Protein AF-0000000081489616 (afdb_homodimer)

Secondary structure (DSSP, 8-state):
-------------------------TTSHHHHHHHHHHHHHTTTPPPPEE-HHHHHHHHHHHHHHTT-SS-----SSSEEEEEEESS---HHHHHHHHHTTGGGEETTTTEE-SS--HHHHHHH-TTEEEEEEEEEEE--EEEEEEEEEESS---------/-------------------------TTSHHHHHHHHHHHHHTTTPPPPEE-HHHHHHHHHHHHHHTT-SS-----SSSEEEEEEESS---HHHHHHHHHTTGGGEETTTTEE-SS--HHHHHHH-TTEEEEEEEEEEE--EEEEEEEEEESS---------

Sequence (322 aa):
MEISKNSLAIAFLFALAITIPLSLAQNSPQDYVNAHNNARAQVGVGNIVWDTNVAAYASNYIKRLTGDCRLVHSGGPYGENLAGSSGDLTGSAAVKLWVDEKPKYDYNSNSCVGGECRHYTQVVWRNSVRLGCAKARNACVINKACHLASDSKMETMYFRDMEISKNSLAIAFLFALAITIPLSLAQNSPQDYVNAHNNARAQVGVGNIVWDTNVAAYASNYIKRLTGDCRLVHSGGPYGENLAGSSGDLTGSAAVKLWVDEKPKYDYNSNSCVGGECRHYTQVVWRNSVRLGCAKARNACVINKACHLASDSKMETMYFRD

InterPro domains:
  IPR001283 Cysteine-rich secretory protein-related [PTHR10334] (30-138)
  IPR014044 CAP domain [PF00188] (33-139)
  IPR014044 CAP domain [SM00198] (27-156)
  IPR018244 Allergen V5/Tpx-1-related, conserved site [PS01009] (118-128)

pLDDT: mean 79.71, std 21.41, range [28.38, 98.81]

Nearest PDB structures (foldseek):
  1cfe-assembly1_A  TM=8.920E-01  e=1.575E-10  Solanum lycopersicum
  1smb-assembly1_A  TM=8.886E-01  e=1.513E-05  Homo sapiens
  5vhg-assembly1_A  TM=8.931E-01  e=3.152E-05  Homo sapiens
  5v50-assembly7_G  TM=7.074E-01  e=1.364E-02  Moniliophthora perniciosa
  1cfe-assembly1_A  TM=8.919E-01  e=4.390E-10  Solanum lycopersicum

Radius of gyration: 30.71 Å; Cα contacts (8 Å, |Δi|>4): 559; chains: 2; bounding box: 149×70×74 Å

Structure (mmCIF, N/CA/C/O backbone):
data_AF-0000000081489616-model_v1
#
loop_
_entity.id
_entity.type
_entity.pdbx_description
1 polymer 'SCP domain-containing protein'
#
loop_
_atom_site.group_PDB
_atom_site.id
_atom_site.type_symbol
_atom_site.label_atom_id
_atom_site.label_alt_id
_atom_site.label_comp_id
_atom_site.label_asym_id
_atom_site.label_entity_id
_atom_site.label_seq_id
_atom_site.pdbx_PDB_ins_code
_atom_site.Cartn_x
_atom_site.Cartn_y
_atom_site.Cartn_z
_atom_site.occupancy
_atom_site.B_iso_or_equiv
_atom_site.auth_seq_id
_atom_site.auth_comp_id
_atom_site.auth_asym_id
_atom_site.auth_atom_id
_atom_site.pdbx_PDB_model_num
ATOM 1 N N . MET A 1 1 ? 71.688 3.994 46.062 1 33.34 1 MET A N 1
ATOM 2 C CA . MET A 1 1 ? 71 3.332 44.969 1 33.34 1 MET A CA 1
ATOM 3 C C . MET A 1 1 ? 69.688 4.07 44.625 1 33.34 1 MET A C 1
ATOM 5 O O . MET A 1 1 ? 68.75 4.066 45.438 1 33.34 1 MET A O 1
ATOM 9 N N . GLU A 1 2 ? 69.75 5.223 43.875 1 33.47 2 GLU A N 1
ATOM 10 C CA . GLU A 1 2 ? 68.812 6.316 43.625 1 33.47 2 GLU A CA 1
ATOM 11 C C . GLU A 1 2 ? 67.625 5.836 42.812 1 33.47 2 GLU A C 1
ATOM 13 O O . GLU A 1 2 ? 67.75 4.941 41.969 1 33.47 2 GLU A O 1
ATOM 18 N N . ILE A 1 3 ? 66.375 6.105 43.25 1 42.75 3 ILE A N 1
ATOM 19 C CA . ILE A 1 3 ? 64.938 5.898 43.156 1 42.75 3 ILE A CA 1
ATOM 20 C C . ILE A 1 3 ? 64.438 6.598 41.875 1 42.75 3 ILE A C 1
ATOM 22 O O . ILE A 1 3 ? 63.219 6.926 41.781 1 42.75 3 ILE A O 1
ATOM 26 N N . SER A 1 4 ? 65.062 6.625 40.75 1 36.81 4 SER A N 1
ATOM 27 C CA . SER A 1 4 ? 64.562 7.613 39.812 1 36.81 4 SER A CA 1
ATOM 28 C C . SER A 1 4 ? 63.125 7.316 39.438 1 36.81 4 SER A C 1
ATOM 30 O O . SER A 1 4 ? 62.656 6.176 39.531 1 36.81 4 SER A O 1
ATOM 32 N N . LYS A 1 5 ? 62.344 8.469 39.031 1 43.41 5 LYS A N 1
ATOM 33 C CA . LYS A 1 5 ? 61.062 9.086 38.688 1 43.41 5 LYS A CA 1
ATOM 34 C C . LYS A 1 5 ? 60.5 8.5 37.375 1 43.41 5 LYS A C 1
ATOM 36 O O . LYS A 1 5 ? 60.875 8.93 36.281 1 43.41 5 LYS A O 1
ATOM 41 N N . ASN A 1 6 ? 60.531 7.078 37.062 1 39.88 6 ASN A N 1
ATOM 42 C CA . ASN A 1 6 ? 60 6.738 35.75 1 39.88 6 ASN A CA 1
ATOM 43 C C . ASN A 1 6 ? 58.656 7.434 35.5 1 39.88 6 ASN A C 1
ATOM 45 O O . ASN A 1 6 ? 57.812 7.555 36.406 1 39.88 6 ASN A O 1
ATOM 49 N N . SER A 1 7 ? 58.5 8.297 34.5 1 43.31 7 SER A N 1
ATOM 50 C CA . SER A 1 7 ? 57.5 9.086 33.75 1 43.31 7 SER A CA 1
ATOM 51 C C . SER A 1 7 ? 56.344 8.227 33.312 1 43.31 7 SER A C 1
ATOM 53 O O . SER A 1 7 ? 56.469 7.398 32.406 1 43.31 7 SER A O 1
ATOM 55 N N . LEU A 1 8 ? 55.5 7.695 34.125 1 43.56 8 LEU A N 1
ATOM 56 C CA . LEU A 1 8 ? 54.406 6.93 33.531 1 43.56 8 LEU A CA 1
ATOM 57 C C . LEU A 1 8 ? 53.5 7.82 32.656 1 43.56 8 LEU A C 1
ATOM 59 O O . LEU A 1 8 ? 52.906 8.773 33.156 1 43.56 8 LEU A O 1
ATOM 63 N N . ALA A 1 9 ? 53.812 7.953 31.328 1 42.47 9 ALA A N 1
ATOM 64 C CA . ALA A 1 9 ? 52.969 8.633 30.344 1 42.47 9 ALA A CA 1
ATOM 65 C C . ALA A 1 9 ? 51.531 8.156 30.438 1 42.47 9 ALA A C 1
ATOM 67 O O . ALA A 1 9 ? 51.281 6.953 30.516 1 42.47 9 ALA A O 1
ATOM 68 N N . ILE A 1 10 ? 50.594 9.039 30.828 1 47 10 ILE A N 1
ATOM 69 C CA . ILE A 1 10 ? 49.156 9.016 30.859 1 47 10 ILE A CA 1
ATOM 70 C C . ILE A 1 10 ? 48.594 8.695 29.469 1 47 10 ILE A C 1
ATOM 72 O O . ILE A 1 10 ? 48.906 9.383 28.5 1 47 10 ILE A O 1
ATOM 76 N N . ALA A 1 11 ? 48.062 7.395 29.172 1 38.25 11 ALA A N 1
ATOM 77 C CA . ALA A 1 11 ? 47.312 6.902 28.016 1 38.25 11 ALA A CA 1
ATOM 78 C C . ALA A 1 11 ? 46.125 7.809 27.719 1 38.25 11 ALA A C 1
ATOM 80 O O . ALA A 1 11 ? 45.375 8.211 28.625 1 38.25 11 ALA A O 1
ATOM 81 N N . PHE A 1 12 ? 46.031 8.305 26.547 1 41.53 12 PHE A N 1
ATOM 82 C CA . PHE A 1 12 ? 45.125 9.07 25.703 1 41.53 12 PHE A CA 1
ATOM 83 C C . PHE A 1 12 ? 43.781 8.367 25.578 1 41.53 12 PHE A C 1
ATOM 85 O O . PHE A 1 12 ? 42.906 8.797 24.812 1 41.53 12 PHE A O 1
ATOM 92 N N . LEU A 1 13 ? 43.188 7.609 26.266 1 43.03 13 LEU A N 1
ATOM 93 C CA . LEU A 1 13 ? 42.094 6.973 25.516 1 43.03 13 LEU A CA 1
ATOM 94 C C . LEU A 1 13 ? 41.062 8 25.078 1 43.03 13 LEU A C 1
ATOM 96 O O . LEU A 1 13 ? 40.375 8.602 25.922 1 43.03 13 LEU A O 1
ATOM 100 N N . PHE A 1 14 ? 41.25 8.656 23.953 1 41.06 14 PHE A N 1
ATOM 101 C CA . PHE A 1 14 ? 40.188 9.445 23.312 1 41.06 14 PHE A CA 1
ATOM 102 C C . PHE A 1 14 ? 38.938 8.609 23.094 1 41.06 14 PHE A C 1
ATOM 104 O O . PHE A 1 14 ? 38.969 7.609 22.359 1 41.06 14 PHE A O 1
ATOM 111 N N . ALA A 1 15 ? 38 8.586 24.016 1 43.94 15 ALA A N 1
ATOM 112 C CA . ALA A 1 15 ? 36.656 8.062 23.766 1 43.94 15 ALA A CA 1
ATOM 113 C C . ALA A 1 15 ? 36 8.75 22.578 1 43.94 15 ALA A C 1
ATOM 115 O O . ALA A 1 15 ? 35.719 9.953 22.625 1 43.94 15 ALA A O 1
ATOM 116 N N . LEU A 1 16 ? 36.281 8.406 21.359 1 42.41 16 LEU A N 1
ATOM 117 C CA . LEU A 1 16 ? 35.5 8.836 20.219 1 42.41 16 LEU A CA 1
ATOM 118 C C . LEU A 1 16 ? 34 8.562 20.469 1 42.41 16 LEU A C 1
ATOM 120 O O . LEU A 1 16 ? 33.594 7.406 20.578 1 42.41 16 LEU A O 1
ATOM 124 N N . ALA A 1 17 ? 33.312 9.445 21.188 1 43.41 17 ALA A N 1
ATOM 125 C CA . ALA A 1 17 ? 31.844 9.375 21.203 1 43.41 17 ALA A CA 1
ATOM 126 C C . ALA A 1 17 ? 31.297 9.234 19.781 1 43.41 17 ALA A C 1
ATOM 128 O O . ALA A 1 17 ? 31.406 10.164 18.969 1 43.41 17 ALA A O 1
ATOM 129 N N . ILE A 1 18 ? 31.391 8.125 19.172 1 42.59 18 ILE A N 1
ATOM 130 C CA . ILE A 1 18 ? 30.594 7.91 17.969 1 42.59 18 ILE A CA 1
ATOM 131 C C . ILE A 1 18 ? 29.172 8.438 18.188 1 42.59 18 ILE A C 1
ATOM 133 O O . ILE A 1 18 ? 28.438 7.922 19.031 1 42.59 18 ILE A O 1
ATOM 137 N N . THR A 1 19 ? 28.875 9.727 18.125 1 39.97 19 THR A N 1
ATOM 138 C CA . THR A 1 19 ? 27.5 10.18 17.969 1 39.97 19 THR A CA 1
ATOM 139 C C . THR A 1 19 ? 26.781 9.352 16.891 1 39.97 19 THR A C 1
ATOM 141 O O . THR A 1 19 ? 27.109 9.461 15.703 1 39.97 19 THR A O 1
ATOM 144 N N . ILE A 1 20 ? 26.734 8.117 17.031 1 40.41 20 ILE A N 1
ATOM 145 C CA . ILE A 1 20 ? 25.781 7.449 16.156 1 40.41 20 ILE A CA 1
ATOM 146 C C . ILE A 1 20 ? 24.547 8.336 15.961 1 40.41 20 ILE A C 1
ATOM 148 O O . ILE A 1 20 ? 23.922 8.75 16.938 1 40.41 20 ILE A O 1
ATOM 152 N N . PRO A 1 21 ? 24.594 9.219 15.008 1 41.25 21 PRO A N 1
ATOM 153 C CA . PRO A 1 21 ? 23.297 9.859 14.828 1 41.25 21 PRO A CA 1
ATOM 154 C C . PRO A 1 21 ? 22.125 8.906 15.07 1 41.25 21 PRO A C 1
ATOM 156 O O . PRO A 1 21 ? 22.094 7.812 14.5 1 41.25 21 PRO A O 1
ATOM 159 N N . LEU A 1 22 ? 21.766 8.594 16.25 1 41.22 22 LEU A N 1
ATOM 160 C CA . LEU A 1 22 ? 20.469 7.934 16.359 1 41.22 22 LEU A CA 1
ATOM 161 C C . LEU A 1 22 ? 19.578 8.305 15.18 1 41.22 22 LEU A C 1
ATOM 163 O O . LEU A 1 22 ? 19.234 9.477 15.008 1 41.22 22 LEU A O 1
ATOM 167 N N . SER A 1 23 ? 19.875 8 14.102 1 43.5 23 SER A N 1
ATOM 168 C CA . SER A 1 23 ? 18.859 8.117 13.07 1 43.5 23 SER A CA 1
ATOM 169 C C . SER A 1 23 ? 17.453 8.047 13.68 1 43.5 23 SER A C 1
ATOM 171 O O . SER A 1 23 ? 16.906 6.953 13.859 1 43.5 23 SER A O 1
ATOM 173 N N . LEU A 1 24 ? 17.109 8.57 14.961 1 49.62 24 LEU A N 1
ATOM 174 C CA . LEU A 1 24 ? 15.797 8.664 15.602 1 49.62 24 LEU A CA 1
ATOM 175 C C . LEU A 1 24 ? 14.688 8.734 14.555 1 49.62 24 LEU A C 1
ATOM 177 O O . LEU A 1 24 ? 14.82 9.445 13.547 1 49.62 24 LEU A O 1
ATOM 181 N N . ALA A 1 25 ? 13.883 7.738 14.414 1 62.06 25 ALA A N 1
ATOM 182 C CA . ALA A 1 25 ? 12.664 7.723 13.602 1 62.06 25 ALA A CA 1
ATOM 183 C C . ALA A 1 25 ? 12 9.102 13.594 1 62.06 25 ALA A C 1
ATOM 185 O O . ALA A 1 25 ? 11.93 9.773 14.625 1 62.06 25 ALA A O 1
ATOM 186 N N . GLN A 1 26 ? 12.195 9.922 12.641 1 81.56 26 GLN A N 1
ATOM 187 C CA . GLN A 1 26 ? 11.664 11.266 12.406 1 81.56 26 GLN A CA 1
ATOM 188 C C . GLN A 1 26 ? 10.141 11.281 12.555 1 81.56 26 GLN A C 1
ATOM 190 O O . GLN A 1 26 ? 9.438 11.812 11.695 1 81.56 26 GLN A O 1
ATOM 195 N N . ASN A 1 27 ? 9.75 10.688 13.773 1 91.62 27 ASN A N 1
ATOM 196 C CA . ASN A 1 27 ? 8.312 10.586 14.023 1 91.62 27 ASN A CA 1
ATOM 197 C C . ASN A 1 27 ? 7.926 11.25 15.336 1 91.62 27 ASN A C 1
ATOM 199 O O . ASN A 1 27 ? 6.773 11.172 15.766 1 91.62 27 ASN A O 1
ATOM 203 N N . SER A 1 28 ? 8.883 11.922 16.031 1 94.56 28 SER A N 1
ATOM 204 C CA . SER A 1 28 ? 8.539 12.578 17.281 1 94.56 28 SER A CA 1
ATOM 205 C C . SER A 1 28 ? 7.656 13.797 17.047 1 94.56 28 SER A C 1
ATOM 207 O O . SER A 1 28 ? 7.621 14.336 15.945 1 94.56 28 SER A O 1
ATOM 209 N N . PRO A 1 29 ? 6.953 14.203 18.141 1 96.69 29 PRO A N 1
ATOM 210 C CA . PRO A 1 29 ? 6.215 15.461 18.016 1 96.69 29 PRO A CA 1
ATOM 211 C C . PRO A 1 29 ? 7.07 16.594 17.469 1 96.69 29 PRO A C 1
ATOM 213 O O . PRO A 1 29 ? 6.625 17.344 16.594 1 96.69 29 PRO A O 1
ATOM 216 N N . GLN A 1 30 ? 8.289 16.672 17.953 1 97.25 30 GLN A N 1
ATOM 217 C CA . GLN A 1 30 ? 9.148 17.766 17.531 1 97.25 30 GLN A CA 1
ATOM 218 C C . GLN A 1 30 ? 9.523 17.641 16.062 1 97.25 30 GLN A C 1
ATOM 220 O O . GLN A 1 30 ? 9.703 18.656 15.367 1 97.25 30 GLN A O 1
ATOM 225 N N . ASP A 1 31 ? 9.656 16.453 15.562 1 97.12 31 ASP A N 1
ATOM 226 C CA . ASP A 1 31 ? 9.922 16.266 14.141 1 97.12 31 ASP A CA 1
ATOM 227 C C . ASP A 1 31 ? 8.812 16.875 13.289 1 97.12 31 ASP A C 1
ATOM 229 O O . ASP A 1 31 ? 9.086 17.562 12.297 1 97.12 31 ASP A O 1
ATOM 233 N N . TYR A 1 32 ? 7.555 16.609 13.664 1 98 32 TYR A N 1
ATOM 234 C CA . TYR A 1 32 ? 6.418 17.172 12.953 1 98 32 TYR A CA 1
ATOM 235 C C . TYR A 1 32 ? 6.418 18.703 13.055 1 98 32 TYR A C 1
ATOM 237 O O . TYR A 1 32 ? 6.242 19.391 12.055 1 98 32 TYR A O 1
ATOM 245 N N . VAL A 1 33 ? 6.645 19.203 14.266 1 98.69 33 VAL A N 1
ATOM 246 C CA . VAL A 1 33 ? 6.613 20.641 14.523 1 98.69 33 VAL A CA 1
ATOM 247 C C . VAL A 1 33 ? 7.707 21.328 13.719 1 98.69 33 VAL A C 1
ATOM 249 O O . VAL A 1 33 ? 7.449 22.328 13.031 1 98.69 33 VAL A O 1
ATOM 252 N N . ASN A 1 34 ? 8.891 20.766 13.758 1 98.5 34 ASN A N 1
ATOM 253 C CA . ASN A 1 34 ? 10.008 21.359 13.031 1 98.5 34 ASN A CA 1
ATOM 254 C C . ASN A 1 34 ? 9.742 21.406 11.523 1 98.5 34 ASN A C 1
ATOM 256 O O . ASN A 1 34 ? 10 22.406 10.875 1 98.5 34 ASN A O 1
ATOM 260 N N . ALA A 1 35 ? 9.25 20.328 11.016 1 98.19 35 ALA A N 1
ATOM 261 C CA . ALA A 1 35 ? 8.977 20.266 9.586 1 98.19 35 ALA A CA 1
ATOM 262 C C . ALA A 1 35 ? 7.922 21.281 9.18 1 98.19 35 ALA A C 1
ATOM 264 O O . ALA A 1 35 ? 8.062 21.953 8.156 1 98.19 35 ALA A O 1
ATOM 265 N N . HIS A 1 36 ? 6.852 21.406 9.93 1 98.31 36 HIS A N 1
ATOM 266 C CA . HIS A 1 36 ? 5.836 22.406 9.656 1 98.31 36 HIS A CA 1
ATOM 267 C C . HIS A 1 36 ? 6.422 23.812 9.758 1 98.31 36 HIS A C 1
ATOM 269 O O . HIS A 1 36 ? 6.223 24.641 8.859 1 98.31 36 HIS A O 1
ATOM 275 N N . ASN A 1 37 ? 7.156 24.094 10.758 1 98.81 37 ASN A N 1
ATOM 276 C CA . ASN A 1 37 ? 7.645 25.438 11.008 1 98.81 37 ASN A CA 1
ATOM 277 C C . ASN A 1 37 ? 8.727 25.844 10.008 1 98.81 37 ASN A C 1
ATOM 279 O O . ASN A 1 37 ? 8.852 27.016 9.664 1 98.81 37 ASN A O 1
ATOM 283 N N . ASN A 1 38 ? 9.461 24.891 9.555 1 98.69 38 ASN A N 1
ATOM 284 C CA . ASN A 1 38 ? 10.383 25.188 8.453 1 98.69 38 ASN A CA 1
ATOM 285 C C . ASN A 1 38 ? 9.641 25.719 7.23 1 98.69 38 ASN A C 1
ATOM 287 O O . ASN A 1 38 ? 10.086 26.672 6.598 1 98.69 38 ASN A O 1
ATOM 291 N N . ALA A 1 39 ? 8.562 25.125 6.891 1 98.25 39 ALA A N 1
ATOM 292 C CA . ALA A 1 39 ? 7.754 25.562 5.762 1 98.25 39 ALA A CA 1
ATOM 293 C C . ALA A 1 39 ? 7.117 26.922 6.047 1 98.25 39 ALA A C 1
ATOM 295 O O . ALA A 1 39 ? 7.09 27.797 5.176 1 98.25 39 ALA A O 1
ATOM 296 N N . ARG A 1 40 ? 6.617 27.078 7.203 1 98.19 40 ARG A N 1
ATOM 297 C CA . ARG A 1 40 ? 5.941 28.312 7.605 1 98.19 40 ARG A CA 1
ATOM 298 C C . ARG A 1 40 ? 6.902 29.5 7.586 1 98.19 40 ARG A C 1
ATOM 300 O O . ARG A 1 40 ? 6.539 30.594 7.152 1 98.19 40 ARG A O 1
ATOM 307 N N . ALA A 1 41 ? 8.133 29.281 8.008 1 98.62 41 ALA A N 1
ATOM 308 C CA . ALA A 1 41 ? 9.148 30.328 8.023 1 98.62 41 ALA A CA 1
ATOM 309 C C . ALA A 1 41 ? 9.406 30.859 6.617 1 98.62 41 ALA A C 1
ATOM 311 O O . ALA A 1 41 ? 9.703 32.031 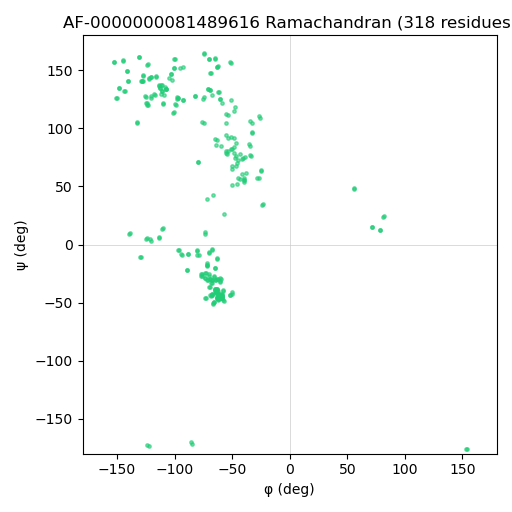6.434 1 98.62 41 ALA A O 1
ATOM 312 N N . GLN A 1 42 ? 9.227 30.062 5.672 1 97.56 42 GLN A N 1
ATOM 313 C CA . GLN A 1 42 ? 9.516 30.438 4.289 1 97.56 42 GLN A CA 1
ATOM 314 C C . GLN A 1 42 ? 8.484 31.438 3.762 1 97.56 42 GLN A C 1
ATOM 316 O O . GLN A 1 42 ? 8.734 32.125 2.768 1 97.56 42 GLN A O 1
ATOM 321 N N . VAL A 1 43 ? 7.395 31.5 4.402 1 97.12 43 VAL A N 1
ATOM 322 C CA . VAL A 1 43 ? 6.359 32.375 3.891 1 97.12 43 VAL A CA 1
ATOM 323 C C . VAL A 1 43 ? 5.996 33.438 4.949 1 97.12 43 VAL A C 1
ATOM 325 O O . VAL A 1 43 ? 5.004 34.156 4.812 1 97.12 43 VAL A O 1
ATOM 328 N N . GLY A 1 44 ? 6.695 33.406 6.051 1 97.25 44 GLY A N 1
ATOM 329 C CA . GLY A 1 44 ? 6.617 34.5 7.027 1 97.25 44 GLY A CA 1
ATOM 330 C C . GLY A 1 44 ? 5.406 34.375 7.934 1 97.25 44 GLY A C 1
ATOM 331 O O . GLY A 1 44 ? 4.875 35.406 8.391 1 97.25 44 GLY A O 1
ATOM 332 N N . VAL A 1 45 ? 4.875 33.219 8.125 1 96.12 45 VAL A N 1
ATOM 333 C CA . VAL A 1 45 ? 3.775 33.062 9.078 1 96.12 45 VAL A CA 1
ATOM 334 C C . VAL A 1 45 ? 4.305 32.5 10.391 1 96.12 45 VAL A C 1
ATOM 336 O O . VAL A 1 45 ? 5.422 31.969 10.445 1 96.12 45 VAL A O 1
ATOM 339 N N . GLY A 1 46 ? 3.584 32.656 11.469 1 97 46 GLY A N 1
ATOM 340 C CA . GLY A 1 46 ? 4.012 32.312 12.82 1 97 46 GLY A CA 1
ATOM 341 C C . GLY A 1 46 ? 4.227 30.812 13.008 1 97 46 GLY A C 1
ATOM 342 O O . GLY A 1 46 ? 3.654 30 12.281 1 97 46 GLY A O 1
ATOM 343 N N . ASN A 1 47 ? 4.98 30.469 14.031 1 98.44 47 ASN A N 1
ATOM 344 C CA . ASN A 1 47 ? 5.223 29.078 14.383 1 98.44 47 ASN A CA 1
ATOM 345 C C . ASN A 1 47 ? 3.961 28.406 14.914 1 98.44 47 ASN A C 1
ATOM 347 O O . ASN A 1 47 ? 3.119 29.062 15.539 1 98.44 47 ASN A O 1
ATOM 351 N N . ILE A 1 48 ? 3.908 27.141 14.617 1 98 48 ILE A N 1
ATOM 352 C CA . ILE A 1 48 ? 2.895 26.297 15.234 1 98 48 ILE A CA 1
ATOM 353 C C . ILE A 1 48 ? 3.516 25.5 16.375 1 98 48 ILE A C 1
ATOM 355 O O . ILE A 1 48 ? 4.723 25.25 16.391 1 98 48 ILE A O 1
ATOM 359 N N . VAL A 1 49 ? 2.721 25.125 17.406 1 98.56 49 VAL A N 1
ATOM 360 C CA . VAL A 1 49 ? 3.221 24.391 18.562 1 98.56 49 VAL A CA 1
ATOM 361 C C . VAL A 1 49 ? 2.43 23.094 18.734 1 98.56 49 VAL A C 1
ATOM 363 O O . VAL A 1 49 ? 1.289 23 18.281 1 98.56 49 VAL A O 1
ATOM 366 N N . TRP A 1 50 ? 3.068 22.125 19.359 1 98.5 50 TRP A N 1
ATOM 367 C CA . TRP A 1 50 ? 2.41 20.844 19.625 1 98.5 50 TRP A CA 1
ATOM 368 C C . TRP A 1 50 ? 1.307 21 20.672 1 98.5 50 TRP A C 1
ATOM 370 O O . TRP A 1 50 ? 1.488 21.703 21.672 1 98.5 50 TRP A O 1
ATOM 380 N N . ASP A 1 51 ? 0.229 20.453 20.375 1 98.5 51 ASP A N 1
ATOM 381 C CA . ASP A 1 51 ? -0.885 20.406 21.328 1 98.5 51 ASP A CA 1
ATOM 382 C C . ASP A 1 51 ? -1.333 18.969 21.578 1 98.5 51 ASP A C 1
ATOM 384 O O . ASP A 1 51 ? -1.808 18.297 20.672 1 98.5 51 ASP A O 1
ATOM 388 N N . THR A 1 52 ? -1.272 18.484 22.859 1 98.19 52 THR A N 1
ATOM 389 C CA . THR A 1 52 ? -1.525 17.094 23.219 1 98.19 52 THR A CA 1
ATOM 390 C C . THR A 1 52 ? -2.992 16.734 23 1 98.19 52 THR A C 1
ATOM 392 O O . THR A 1 52 ? -3.318 15.594 22.688 1 98.19 52 THR A O 1
ATOM 395 N N . ASN A 1 53 ? -3.893 17.734 23.156 1 97.25 53 ASN A N 1
ATOM 396 C CA . ASN A 1 53 ? -5.301 17.469 22.875 1 97.25 53 ASN A CA 1
ATOM 397 C C . ASN A 1 53 ? -5.547 17.234 21.391 1 97.25 53 ASN A C 1
ATOM 399 O O . ASN A 1 53 ? -6.312 16.344 21.016 1 97.25 53 ASN A O 1
ATOM 403 N N . VAL A 1 54 ? -4.961 18.047 20.562 1 96.19 54 VAL A N 1
ATOM 404 C CA . VAL A 1 54 ? -5.082 17.891 19.109 1 96.19 54 VAL A CA 1
ATOM 405 C C . VAL A 1 54 ? -4.449 16.578 18.688 1 96.19 54 VAL A C 1
ATOM 407 O O . VAL A 1 54 ? -4.988 15.867 17.828 1 96.19 54 VAL A O 1
ATOM 410 N N . ALA A 1 55 ? -3.293 16.203 19.328 1 98 55 ALA A N 1
ATOM 411 C CA . ALA A 1 55 ? -2.625 14.93 19.031 1 98 55 ALA A CA 1
ATOM 412 C C . ALA A 1 55 ? -3.5 13.75 19.438 1 98 55 ALA A C 1
ATOM 414 O O . ALA A 1 55 ? -3.541 12.734 18.75 1 98 55 ALA A O 1
ATOM 415 N N . ALA A 1 56 ? -4.16 13.844 20.562 1 97.69 56 ALA A N 1
ATOM 416 C CA . ALA A 1 56 ? -5.07 12.781 21 1 97.69 56 ALA A CA 1
ATOM 417 C C . ALA A 1 56 ? -6.215 12.609 20 1 97.69 56 ALA A C 1
ATOM 419 O O . ALA A 1 56 ? -6.613 11.484 19.688 1 97.69 56 ALA A O 1
ATOM 420 N N . TYR A 1 57 ? -6.77 13.742 19.531 1 95.25 57 TYR A N 1
ATOM 421 C CA . TYR A 1 57 ? -7.801 13.688 18.5 1 95.25 57 TYR A CA 1
ATOM 422 C C . TYR A 1 57 ? -7.297 12.953 17.25 1 95.25 57 TYR A C 1
ATOM 424 O O . TYR A 1 57 ? -7.973 12.07 16.734 1 95.25 57 TYR A O 1
ATOM 432 N N . ALA A 1 58 ? -6.074 13.336 16.766 1 95.75 58 ALA A N 1
ATOM 433 C CA . ALA A 1 58 ? -5.461 12.703 15.602 1 95.75 58 ALA A CA 1
ATOM 434 C C . ALA A 1 58 ? -5.277 11.203 15.82 1 95.75 58 ALA A C 1
ATOM 436 O O . ALA A 1 58 ? -5.559 10.398 14.93 1 95.75 58 ALA A O 1
ATOM 437 N N . SER A 1 59 ? -4.793 10.812 16.984 1 95.81 59 SER A N 1
ATOM 438 C CA . SER A 1 59 ? -4.551 9.422 17.328 1 95.81 59 SER A CA 1
ATOM 439 C C . SER A 1 59 ? -5.848 8.609 17.312 1 95.81 59 SER A C 1
ATOM 441 O O . SER A 1 59 ? -5.895 7.52 16.734 1 95.81 59 SER A O 1
ATOM 443 N N . ASN A 1 60 ? -6.871 9.156 17.938 1 94.5 60 ASN A N 1
ATOM 444 C CA . ASN A 1 60 ? -8.156 8.469 17.953 1 94.5 60 ASN A CA 1
ATOM 445 C C . ASN A 1 60 ? -8.727 8.312 16.547 1 94.5 60 ASN A C 1
ATOM 447 O O . ASN A 1 60 ? -9.266 7.258 16.203 1 94.5 60 ASN A O 1
ATOM 451 N N . TYR A 1 61 ? -8.633 9.328 15.75 1 91.56 61 TYR A N 1
ATOM 452 C CA . TYR A 1 61 ? -9.203 9.305 14.406 1 91.56 61 TYR A CA 1
ATOM 453 C C . TYR A 1 61 ? -8.469 8.297 13.523 1 91.56 61 TYR A C 1
ATOM 455 O O . TYR A 1 61 ? -9.102 7.504 12.82 1 91.56 61 TYR A O 1
ATOM 463 N N . ILE A 1 62 ? -7.055 8.391 13.492 1 89.94 62 ILE A N 1
ATOM 464 C CA . ILE A 1 62 ? -6.27 7.594 12.555 1 89.94 62 ILE A CA 1
ATOM 465 C C . ILE A 1 62 ? -6.465 6.109 12.852 1 89.94 62 ILE A C 1
ATOM 467 O O . ILE A 1 62 ? -6.418 5.273 11.945 1 89.94 62 ILE A O 1
ATOM 471 N N . LYS A 1 63 ? -6.715 5.746 14.094 1 86.81 63 LYS A N 1
ATOM 472 C CA . LYS A 1 63 ? -6.98 4.363 14.477 1 86.81 63 LYS A CA 1
ATOM 473 C C . LYS A 1 63 ? -8.281 3.857 13.859 1 86.81 63 LYS A C 1
ATOM 475 O O . LYS A 1 63 ? -8.43 2.66 13.602 1 86.81 63 LYS A O 1
ATOM 480 N N . ARG A 1 64 ? -9.219 4.777 13.594 1 82.69 64 ARG A N 1
ATOM 481 C CA . ARG A 1 64 ? -10.477 4.395 12.969 1 82.69 64 ARG A CA 1
ATOM 482 C C . ARG A 1 64 ? -10.289 4.145 11.477 1 82.69 64 ARG A C 1
ATOM 484 O O . ARG A 1 64 ? -11.102 3.463 10.852 1 82.69 64 ARG A O 1
ATOM 491 N N . LEU A 1 65 ? -9.289 4.754 10.844 1 76.06 65 LEU A N 1
ATOM 492 C CA . LEU A 1 65 ? -9.008 4.578 9.422 1 76.06 65 LEU A CA 1
ATOM 493 C C . LEU A 1 65 ? -8.43 3.195 9.148 1 76.06 65 LEU A C 1
ATOM 495 O O . LEU A 1 65 ? -8.461 2.723 8.008 1 76.06 65 LEU A O 1
ATOM 499 N N . THR A 1 66 ? -7.922 2.443 10.117 1 65.5 66 THR A N 1
ATOM 500 C CA . THR A 1 66 ? -7.203 1.186 9.953 1 65.5 66 THR A CA 1
ATOM 501 C C . THR A 1 66 ? -8.117 0.109 9.375 1 65.5 66 THR A C 1
ATOM 503 O O . THR A 1 66 ? -7.652 -0.847 8.758 1 65.5 66 THR A O 1
ATOM 506 N N . GLY A 1 67 ? -9.406 0.343 9.516 1 62.22 67 GLY A N 1
ATOM 507 C CA . GLY A 1 67 ? -10.32 -0.653 8.977 1 62.22 67 GLY A CA 1
ATOM 508 C C . GLY A 1 67 ? -10.688 -0.399 7.527 1 62.22 67 GLY A C 1
ATOM 509 O O . GLY A 1 67 ? -11.109 -1.317 6.82 1 62.22 67 GLY A O 1
ATOM 510 N N . ASP A 1 68 ? -10.477 0.946 7.184 1 62 68 ASP A N 1
ATOM 511 C CA . ASP A 1 68 ? -10.781 1.372 5.82 1 62 68 ASP A CA 1
ATOM 512 C C . ASP A 1 68 ? -9.508 1.7 5.047 1 62 68 ASP A C 1
ATOM 514 O O . ASP A 1 68 ? -8.531 2.193 5.621 1 62 68 ASP A O 1
ATOM 518 N N . CYS A 1 69 ? -9.266 1.037 3.951 1 66.56 69 CYS A N 1
ATOM 519 C CA . CYS A 1 69 ? -8.07 1.238 3.143 1 66.56 69 CYS A CA 1
ATOM 520 C C . CYS A 1 69 ? -8.148 2.549 2.369 1 66.56 69 CYS A C 1
ATOM 522 O O . CYS A 1 69 ? -7.367 2.777 1.444 1 66.56 69 CYS A O 1
ATOM 524 N N . ARG A 1 70 ? -9.102 3.283 2.742 1 68.81 70 ARG A N 1
ATOM 525 C CA . ARG A 1 70 ? -9.242 4.609 2.15 1 68.81 70 ARG A CA 1
ATOM 526 C C . ARG A 1 70 ? -8.961 5.699 3.18 1 68.81 70 ARG A C 1
ATOM 528 O O . ARG A 1 70 ? -9.367 5.59 4.336 1 68.81 70 ARG A O 1
ATOM 535 N N . LEU A 1 71 ? -8.094 6.625 2.773 1 77 71 LEU A N 1
ATOM 536 C CA . LEU A 1 71 ? -7.91 7.812 3.602 1 77 71 LEU A CA 1
ATOM 537 C C . LEU A 1 71 ? -9.086 8.773 3.438 1 77 71 LEU A C 1
ATOM 539 O O . LEU A 1 71 ? -9.273 9.352 2.367 1 77 71 LEU A O 1
ATOM 543 N N . VAL A 1 72 ? -9.945 8.82 4.438 1 79.81 72 VAL A N 1
ATOM 544 C CA . VAL A 1 72 ? -11.094 9.727 4.457 1 79.81 72 VAL A CA 1
ATOM 545 C C . VAL A 1 72 ? -10.914 10.758 5.57 1 79.81 72 VAL A C 1
ATOM 547 O O . VAL A 1 72 ? -10.445 10.43 6.664 1 79.81 72 VAL A O 1
ATOM 550 N N . HIS A 1 73 ? -11.211 11.953 5.227 1 86.31 73 HIS A N 1
ATOM 551 C CA . HIS A 1 73 ? -11.109 13 6.238 1 86.31 73 HIS A CA 1
ATOM 552 C C . HIS A 1 73 ? -12.078 12.75 7.387 1 86.31 73 HIS A C 1
ATOM 554 O O . HIS A 1 73 ? -13.164 12.195 7.184 1 86.31 73 HIS A O 1
ATOM 560 N N . SER A 1 74 ? -11.734 13.242 8.539 1 84.81 74 SER A N 1
ATOM 561 C CA . SER A 1 74 ? -12.492 13.008 9.758 1 84.81 74 SER A CA 1
ATOM 562 C C . SER A 1 74 ? -13.797 13.805 9.766 1 84.81 74 SER A C 1
ATOM 564 O O . SER A 1 74 ? -14.766 13.422 10.422 1 84.81 74 SER A O 1
ATOM 566 N N . GLY A 1 75 ? -13.789 14.961 9.062 1 82.62 75 GLY A N 1
ATOM 567 C CA . GLY A 1 75 ? -14.922 15.867 9.141 1 82.62 75 GLY A CA 1
ATOM 568 C C . GLY A 1 75 ? -15.031 16.578 10.477 1 82.62 75 GLY A C 1
ATOM 569 O O . GLY A 1 75 ? -16.078 17.141 10.805 1 82.62 75 GLY A O 1
ATOM 570 N N . GLY A 1 76 ? -14.008 16.578 11.281 1 85.25 76 GLY A N 1
ATOM 571 C CA . GLY A 1 76 ? -14 17.172 12.609 1 85.25 76 GLY A CA 1
ATOM 572 C C . GLY A 1 76 ? -13.672 18.656 12.602 1 85.25 76 GLY A C 1
ATOM 573 O O . GLY A 1 76 ? -13.695 19.281 11.547 1 85.25 76 GLY A O 1
ATOM 574 N N . PRO A 1 77 ? -13.438 19.266 13.758 1 86.56 77 PRO A N 1
ATOM 575 C CA . PRO A 1 77 ? -13.336 20.719 13.906 1 86.56 77 PRO A CA 1
ATOM 576 C C . PRO A 1 77 ? -11.969 21.266 13.5 1 86.56 77 PRO A C 1
ATOM 578 O O . PRO A 1 77 ? -11.773 22.469 13.43 1 86.56 77 PRO A O 1
ATOM 581 N N . TYR A 1 78 ? -11 20.406 13.242 1 89.69 78 TYR A N 1
ATOM 582 C CA . TYR A 1 78 ? -9.625 20.828 12.977 1 89.69 78 TYR A CA 1
ATOM 583 C C . TYR A 1 78 ? -9.312 20.766 11.484 1 89.69 78 TYR A C 1
ATOM 585 O O . TYR A 1 78 ? -9.914 19.969 10.75 1 89.69 78 TYR A O 1
ATOM 593 N N . GLY A 1 79 ? -8.445 21.703 11.031 1 88.81 79 GLY A N 1
ATOM 594 C CA . GLY A 1 79 ? -7.793 21.359 9.773 1 88.81 79 GLY A CA 1
ATOM 595 C C . GLY A 1 79 ? -7.148 20 9.789 1 88.81 79 GLY A C 1
ATOM 596 O O . GLY A 1 79 ? -6.816 19.469 10.852 1 88.81 79 GLY A O 1
ATOM 597 N N . GLU A 1 80 ? -6.961 19.406 8.578 1 91.88 80 GLU A N 1
ATOM 598 C CA . GLU A 1 80 ? -6.5 18.016 8.555 1 91.88 80 GLU A CA 1
ATOM 599 C C . GLU A 1 80 ? -5.68 17.734 7.305 1 91.88 80 GLU A C 1
ATOM 601 O O . GLU A 1 80 ? -6.078 18.094 6.199 1 91.88 80 GLU A O 1
ATOM 606 N N . ASN A 1 81 ? -4.52 17.25 7.488 1 92.62 81 ASN A N 1
ATOM 607 C CA . ASN A 1 81 ? -3.76 16.594 6.43 1 92.62 81 ASN A CA 1
ATOM 608 C C . ASN A 1 81 ? -3.594 15.102 6.703 1 92.62 81 ASN A C 1
ATOM 610 O O . ASN A 1 81 ? -3.297 14.695 7.832 1 92.62 81 ASN A O 1
ATOM 614 N N . LEU A 1 82 ? -3.816 14.281 5.668 1 89.94 82 LEU A N 1
ATOM 615 C CA . LEU A 1 82 ? -3.613 12.836 5.719 1 89.94 82 LEU A CA 1
ATOM 616 C C . LEU A 1 82 ? -2.584 12.391 4.684 1 89.94 82 LEU A C 1
ATOM 618 O O . LEU A 1 82 ? -2.516 12.961 3.592 1 89.94 82 LEU A O 1
ATOM 622 N N . ALA A 1 83 ? -1.799 11.414 5.047 1 88.38 83 ALA A N 1
ATOM 623 C CA . ALA A 1 83 ? -0.875 10.758 4.129 1 88.38 83 ALA A CA 1
ATOM 624 C C . ALA A 1 83 ? -0.836 9.25 4.375 1 88.38 83 ALA A C 1
ATOM 626 O O . ALA A 1 83 ? -0.972 8.797 5.516 1 88.38 83 ALA A O 1
ATOM 627 N N . GLY A 1 84 ? -0.764 8.484 3.322 1 83.62 84 GLY A N 1
ATOM 628 C CA . GLY A 1 84 ? -0.595 7.039 3.377 1 83.62 84 GLY A CA 1
ATOM 629 C C . GLY A 1 84 ? 0.563 6.543 2.533 1 83.62 84 GLY A C 1
ATOM 630 O O . GLY A 1 84 ? 0.879 7.129 1.495 1 83.62 84 GLY A O 1
ATOM 631 N N . SER A 1 85 ? 1.182 5.469 3.109 1 78.81 85 SER A N 1
ATOM 632 C CA . SER A 1 85 ? 2.285 4.863 2.371 1 78.81 85 SER A CA 1
ATOM 633 C C . SER A 1 85 ? 2.369 3.363 2.633 1 78.81 85 SER A C 1
ATOM 635 O O . SER A 1 85 ? 2.203 2.916 3.77 1 78.81 85 SER A O 1
ATOM 637 N N . SER A 1 86 ? 2.555 2.492 1.554 1 72 86 SER A N 1
ATOM 638 C CA . SER A 1 86 ? 2.789 1.06 1.707 1 72 86 SER A CA 1
ATOM 639 C C . SER A 1 86 ? 4.164 0.784 2.303 1 72 86 SER A C 1
ATOM 641 O O . SER A 1 86 ? 4.453 -0.34 2.721 1 72 86 SER A O 1
ATOM 643 N N . GLY A 1 87 ? 5.016 1.727 2.479 1 69.38 87 GLY A N 1
ATOM 644 C CA . GLY A 1 87 ? 6.336 1.646 3.09 1 69.38 87 GLY A CA 1
ATOM 645 C C . GLY A 1 87 ? 6.5 2.578 4.273 1 69.38 87 GLY A C 1
ATOM 646 O O . GLY A 1 87 ? 5.516 3.078 4.82 1 69.38 87 GLY A O 1
ATOM 647 N N . ASP A 1 88 ? 7.668 2.607 4.727 1 75.44 88 ASP A N 1
ATOM 648 C CA . ASP A 1 88 ? 7.938 3.492 5.855 1 75.44 88 ASP A CA 1
ATOM 649 C C . ASP A 1 88 ? 7.68 4.949 5.484 1 75.44 88 ASP A C 1
ATOM 651 O O . ASP A 1 88 ? 7.988 5.379 4.367 1 75.44 88 ASP A O 1
ATOM 655 N N . LEU A 1 89 ? 6.969 5.66 6.273 1 85 89 LEU A N 1
ATOM 656 C CA . LEU A 1 89 ? 6.688 7.082 6.148 1 85 89 LEU A CA 1
ATOM 657 C C . LEU A 1 89 ? 6.906 7.801 7.477 1 85 89 LEU A C 1
ATOM 659 O O . LEU A 1 89 ? 6.109 7.656 8.406 1 85 89 LEU A O 1
ATOM 663 N N . THR A 1 90 ? 8.008 8.5 7.48 1 92.06 90 THR A N 1
ATOM 664 C CA . THR A 1 90 ? 8.25 9.273 8.695 1 92.06 90 THR A CA 1
ATOM 665 C C . THR A 1 90 ? 7.336 10.492 8.75 1 92.06 90 THR A C 1
ATOM 667 O O . THR A 1 90 ? 6.75 10.883 7.742 1 92.06 90 THR A O 1
ATOM 670 N N . GLY A 1 91 ? 7.254 11.039 9.938 1 94.25 91 GLY A N 1
ATOM 671 C CA . GLY A 1 91 ? 6.504 12.273 10.078 1 94.25 91 GLY A CA 1
ATOM 672 C C . GLY A 1 91 ? 7.035 13.398 9.211 1 94.25 91 GLY A C 1
ATOM 673 O O . GLY A 1 91 ? 6.27 14.07 8.523 1 94.25 91 GLY A O 1
ATOM 674 N N . SER A 1 92 ? 8.359 13.555 9.227 1 95.75 92 SER A N 1
ATOM 675 C CA . SER A 1 92 ? 8.977 14.609 8.43 1 95.75 92 SER A CA 1
ATOM 676 C C . SER A 1 92 ? 8.734 14.383 6.938 1 95.75 92 SER A C 1
ATOM 678 O O . SER A 1 92 ? 8.477 15.336 6.195 1 95.75 92 SER A O 1
ATOM 680 N N . ALA A 1 93 ? 8.836 13.164 6.516 1 92.5 93 ALA A N 1
ATOM 681 C CA . ALA A 1 93 ? 8.602 12.852 5.109 1 92.5 93 ALA A CA 1
ATOM 682 C C . ALA A 1 93 ? 7.152 13.133 4.719 1 92.5 93 ALA A C 1
ATOM 684 O O . ALA A 1 93 ? 6.879 13.594 3.609 1 92.5 93 ALA A O 1
ATOM 685 N N . ALA A 1 94 ? 6.188 12.82 5.609 1 93.06 94 ALA A N 1
ATOM 686 C CA . ALA A 1 94 ? 4.785 13.133 5.348 1 93.06 94 ALA A CA 1
ATOM 687 C C . ALA A 1 94 ? 4.574 14.625 5.156 1 93.06 94 ALA A C 1
ATOM 689 O O . ALA A 1 94 ? 3.932 15.055 4.195 1 93.06 94 ALA A O 1
ATOM 690 N N . VAL A 1 95 ? 5.16 15.391 6.039 1 96.5 95 VAL A N 1
ATOM 691 C CA . VAL A 1 95 ? 5.023 16.844 5.934 1 96.5 95 VAL A CA 1
ATOM 692 C C . VAL A 1 95 ? 5.668 17.328 4.637 1 96.5 95 VAL A C 1
ATOM 694 O O . VAL A 1 95 ? 5.117 18.188 3.947 1 96.5 95 VAL A O 1
ATOM 697 N N . LYS A 1 96 ? 6.812 16.781 4.293 1 95.62 96 LYS A N 1
ATOM 698 C CA . LYS A 1 96 ? 7.473 17.156 3.045 1 95.62 96 LYS A CA 1
ATOM 699 C C . LYS A 1 96 ? 6.57 16.891 1.845 1 95.62 96 LYS A C 1
ATOM 701 O O . LYS A 1 96 ? 6.496 17.688 0.918 1 95.62 96 LYS A O 1
ATOM 706 N N . LEU A 1 97 ? 5.875 15.797 1.877 1 93.25 97 LEU A N 1
ATOM 707 C CA . LEU A 1 97 ? 4.945 15.477 0.798 1 93.25 97 LEU A CA 1
ATOM 708 C C . LEU A 1 97 ? 3.889 16.562 0.649 1 93.25 97 LEU A C 1
ATOM 710 O O . LEU A 1 97 ? 3.541 16.953 -0.469 1 93.25 97 LEU A O 1
ATOM 714 N N . TRP A 1 98 ? 3.361 17.047 1.7 1 94.06 98 TRP A N 1
ATOM 715 C CA . TRP A 1 98 ? 2.359 18.109 1.683 1 94.06 98 TRP A CA 1
ATOM 716 C C . TRP A 1 98 ? 2.961 19.422 1.188 1 94.06 98 TRP A C 1
ATOM 718 O O . TRP A 1 98 ? 2.381 20.094 0.331 1 94.06 98 TRP A O 1
ATOM 728 N N . VAL A 1 99 ? 4.141 19.719 1.648 1 96.81 99 VAL A N 1
ATOM 729 C CA . VAL A 1 99 ? 4.805 20.984 1.328 1 96.81 99 VAL A CA 1
ATOM 730 C C . VAL A 1 99 ? 5.195 21 -0.148 1 96.81 99 VAL A C 1
ATOM 732 O O . VAL A 1 99 ? 5.168 22.047 -0.792 1 96.81 99 VAL A O 1
ATOM 735 N N . ASP A 1 100 ? 5.457 19.875 -0.705 1 94.44 100 ASP A N 1
ATOM 736 C CA . ASP A 1 100 ? 5.891 19.766 -2.094 1 94.44 100 ASP A CA 1
ATOM 737 C C . ASP A 1 100 ? 4.777 20.172 -3.055 1 94.44 100 ASP A C 1
ATOM 739 O O . ASP A 1 100 ? 5.008 20.297 -4.258 1 94.44 100 ASP A O 1
ATOM 743 N N . GLU A 1 101 ? 3.613 20.469 -2.527 1 91.12 101 GLU A N 1
ATOM 744 C CA . GLU A 1 101 ? 2.525 21 -3.34 1 91.12 101 GLU A CA 1
ATOM 745 C C . GLU A 1 101 ? 2.701 22.5 -3.578 1 91.12 101 GLU A C 1
ATOM 747 O O . GLU A 1 101 ? 1.989 23.094 -4.391 1 91.12 101 GLU A O 1
ATOM 752 N N . LYS A 1 102 ? 3.652 23.062 -2.988 1 96.19 102 LYS A N 1
ATOM 753 C CA . LYS A 1 102 ? 3.863 24.516 -3.012 1 96.19 102 LYS A CA 1
ATOM 754 C C . LYS A 1 102 ? 3.869 25.047 -4.441 1 96.19 102 LYS A C 1
ATOM 756 O O . LYS A 1 102 ? 3.211 26.047 -4.742 1 96.19 102 LYS A O 1
ATOM 761 N N . PRO A 1 103 ? 4.52 24.406 -5.438 1 95.81 103 PRO A N 1
ATOM 762 C CA . PRO A 1 103 ? 4.555 24.969 -6.789 1 95.81 103 PRO A CA 1
ATOM 763 C C . PRO A 1 103 ? 3.172 25.062 -7.43 1 95.81 103 PRO A C 1
ATOM 765 O O . PRO A 1 103 ? 2.992 25.781 -8.422 1 95.81 103 PRO A O 1
ATOM 768 N N . LYS A 1 104 ? 2.164 24.438 -6.832 1 92.62 104 LYS A N 1
ATOM 769 C CA . LYS A 1 104 ? 0.818 24.406 -7.398 1 92.62 104 LYS A CA 1
ATOM 770 C C . LYS A 1 104 ? -0.061 25.484 -6.77 1 92.62 104 LYS A C 1
ATOM 772 O O . LYS A 1 104 ? -1.235 25.625 -7.121 1 92.62 104 LYS A O 1
ATOM 777 N N . TYR A 1 105 ? 0.447 26.172 -5.809 1 92.5 105 TYR A N 1
ATOM 778 C CA . TYR A 1 105 ? -0.298 27.25 -5.172 1 92.5 105 TYR A CA 1
ATOM 779 C C . TYR A 1 105 ? 0.095 28.609 -5.754 1 92.5 105 TYR A C 1
ATOM 781 O O . TYR A 1 105 ? 1.276 28.953 -5.781 1 92.5 105 TYR A O 1
ATOM 789 N N . ASP A 1 106 ? -0.827 29.359 -6.188 1 92.94 106 ASP A N 1
ATOM 790 C CA . ASP A 1 106 ? -0.621 30.703 -6.691 1 92.94 106 ASP A CA 1
ATOM 791 C C . ASP A 1 106 ? -1.019 31.75 -5.648 1 92.94 106 ASP A C 1
ATOM 793 O O . ASP A 1 106 ? -2.207 31.969 -5.398 1 92.94 106 ASP A O 1
ATOM 797 N N . TYR A 1 107 ? -0.043 32.438 -5.199 1 92.56 107 TYR A N 1
ATOM 798 C CA . TYR A 1 107 ? -0.267 33.406 -4.129 1 92.56 107 TYR A CA 1
ATOM 799 C C . TYR A 1 107 ? -1.019 34.625 -4.645 1 92.56 107 TYR A C 1
ATOM 801 O O . TYR A 1 107 ? -1.729 35.281 -3.889 1 92.56 107 TYR A O 1
ATOM 809 N N . ASN A 1 108 ? -0.921 34.875 -5.902 1 93.44 108 ASN A N 1
ATOM 810 C CA . ASN A 1 108 ? -1.606 36.062 -6.461 1 93.44 108 ASN A CA 1
ATOM 811 C C . ASN A 1 108 ? -3.115 35.844 -6.527 1 93.44 108 ASN A C 1
ATOM 813 O O . ASN A 1 108 ? -3.891 36.688 -6.098 1 93.44 108 ASN A O 1
ATOM 817 N N . SER A 1 109 ? -3.492 34.656 -7.027 1 93 109 SER A N 1
ATOM 818 C CA . SER A 1 109 ? -4.914 34.344 -7.18 1 93 109 SER A CA 1
ATOM 819 C C . SER A 1 109 ? -5.457 33.594 -5.969 1 93 109 SER A C 1
ATOM 821 O O . SER A 1 109 ? -6.66 33.344 -5.871 1 93 109 SER A O 1
ATOM 823 N N . ASN A 1 110 ? -4.562 33.188 -5.094 1 90 110 ASN A N 1
ATOM 824 C CA . ASN A 1 110 ? -4.957 32.406 -3.93 1 90 110 ASN A CA 1
ATOM 825 C C . ASN A 1 110 ? -5.719 31.156 -4.332 1 90 110 ASN A C 1
ATOM 827 O O . ASN A 1 110 ? -6.82 30.906 -3.838 1 90 110 ASN A O 1
ATOM 831 N N . SER A 1 111 ? -5.102 30.516 -5.277 1 89.06 111 SER A N 1
ATOM 832 C CA . SER A 1 111 ? -5.754 29.328 -5.816 1 89.06 111 SER A CA 1
ATOM 833 C C . SER A 1 111 ? -4.73 28.266 -6.199 1 89.06 111 SER A C 1
ATOM 835 O O . SER A 1 111 ? -3.537 28.547 -6.297 1 89.06 111 SER A O 1
ATOM 837 N N . CYS A 1 112 ? -5.215 27.016 -6.266 1 89.31 112 CYS A N 1
ATOM 838 C CA . CYS A 1 112 ? -4.383 25.938 -6.777 1 89.31 112 CYS A CA 1
ATOM 839 C C . CYS A 1 112 ? -4.406 25.906 -8.297 1 89.31 112 CYS A C 1
ATOM 841 O O . CYS A 1 112 ? -5.477 25.891 -8.914 1 89.31 112 CYS A O 1
ATOM 843 N N . VAL A 1 113 ? -3.27 25.906 -8.875 1 90.06 113 VAL A N 1
ATOM 844 C CA . VAL A 1 113 ? -3.145 25.891 -10.328 1 90.06 113 VAL A CA 1
ATOM 845 C C . VAL A 1 113 ? -2.27 24.719 -10.766 1 90.06 113 VAL A C 1
ATOM 847 O O . VAL A 1 113 ? -1.15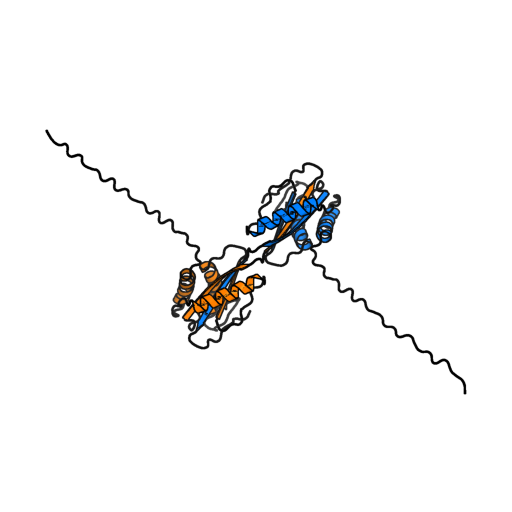7 24.547 -10.266 1 90.06 113 VAL A O 1
ATOM 850 N N . GLY A 1 114 ? -2.795 23.953 -11.641 1 87 114 GLY A N 1
ATOM 851 C CA . GLY A 1 114 ? -2.008 22.859 -12.195 1 87 114 GLY A CA 1
ATOM 852 C C . GLY A 1 114 ? -1.922 21.656 -11.273 1 87 114 GLY A C 1
ATOM 853 O O . GLY A 1 114 ? -1.045 20.797 -11.438 1 87 114 GLY A O 1
ATOM 854 N N . GLY A 1 115 ? -2.693 21.547 -10.234 1 85.25 115 GLY A N 1
ATOM 855 C CA . GLY A 1 115 ? -2.67 20.391 -9.359 1 85.25 115 GLY A CA 1
ATOM 856 C C . GLY A 1 115 ? -3.119 20.688 -7.945 1 85.25 115 GLY A C 1
ATOM 857 O O . GLY A 1 115 ? -3.566 21.797 -7.656 1 85.25 115 GLY A O 1
ATOM 858 N N . GLU A 1 116 ? -3.033 19.641 -7.082 1 85.5 116 GLU A N 1
ATOM 859 C CA . GLU A 1 116 ? -3.451 19.734 -5.688 1 85.5 116 GLU A CA 1
ATOM 860 C C . GLU A 1 116 ? -2.482 20.594 -4.875 1 85.5 116 GLU A C 1
ATOM 862 O O . GLU A 1 116 ? -1.265 20.469 -5.035 1 85.5 116 GLU A O 1
ATOM 867 N N . CYS A 1 117 ? -2.99 21.531 -4.031 1 90.75 117 CYS A N 1
ATOM 868 C CA . CYS A 1 117 ? -2.133 22.359 -3.189 1 90.75 117 CYS A CA 1
ATOM 869 C C . CYS A 1 117 ? -2.732 22.531 -1.799 1 90.75 117 CYS A C 1
ATOM 871 O O . CYS A 1 117 ? -2.199 23.281 -0.974 1 90.75 117 CYS A O 1
ATOM 873 N N . ARG A 1 118 ? -3.789 21.812 -1.463 1 87.88 118 ARG A N 1
ATOM 874 C CA . ARG A 1 118 ? -4.531 22.078 -0.236 1 87.88 118 ARG A CA 1
ATOM 875 C C . ARG A 1 118 ? -3.779 21.547 0.983 1 87.88 118 ARG A C 1
ATOM 877 O O . ARG A 1 118 ? -3.916 22.094 2.082 1 87.88 118 ARG A O 1
ATOM 884 N N . HIS A 1 119 ? -2.98 20.562 0.829 1 92.31 119 HIS A N 1
ATOM 885 C CA . HIS A 1 119 ? -2.189 20.109 1.969 1 92.31 119 HIS A CA 1
ATOM 886 C C . HIS A 1 119 ? -1.115 21.141 2.33 1 92.31 119 HIS A C 1
ATOM 888 O O . HIS A 1 119 ? -0.878 21.406 3.51 1 92.31 119 HIS A O 1
ATOM 894 N N . TYR A 1 120 ? -0.634 21.688 1.312 1 94.25 120 TYR A N 1
ATOM 895 C CA . TYR A 1 120 ? 0.363 22.734 1.535 1 94.25 120 TYR A CA 1
ATOM 896 C C . TYR A 1 120 ? -0.256 23.938 2.23 1 94.25 120 TYR A C 1
ATOM 898 O O . TYR A 1 120 ? 0.289 24.438 3.217 1 94.25 120 TYR A O 1
ATOM 906 N N . THR A 1 121 ? -1.352 24.391 1.702 1 92.5 121 THR A N 1
ATOM 907 C CA . THR A 1 121 ? -1.979 25.562 2.283 1 92.5 121 THR A CA 1
ATOM 908 C C . THR A 1 121 ? -2.369 25.312 3.736 1 92.5 121 THR A C 1
ATOM 910 O O . THR A 1 121 ? -2.328 26.219 4.566 1 92.5 121 THR A O 1
ATOM 913 N N . GLN A 1 122 ? -2.717 24.078 4.047 1 93 122 GLN A N 1
ATOM 914 C CA . GLN A 1 122 ? -3.002 23.734 5.438 1 93 122 GLN A CA 1
ATOM 915 C C . GLN A 1 122 ? -1.761 23.891 6.309 1 93 122 GLN A C 1
ATOM 917 O O . GL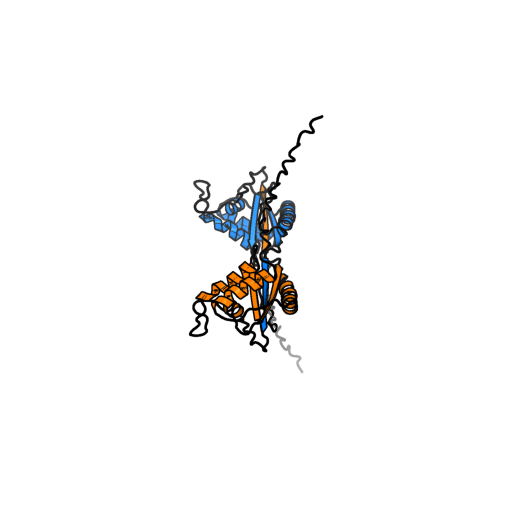N A 1 122 ? -1.846 24.391 7.441 1 93 122 GLN A O 1
ATOM 922 N N . VAL A 1 123 ? -0.681 23.531 5.809 1 95.81 123 VAL A N 1
ATOM 923 C CA . VAL A 1 123 ? 0.574 23.609 6.547 1 95.81 123 VAL A CA 1
ATOM 924 C C . VAL A 1 123 ? 0.889 25.062 6.879 1 95.81 123 VAL A C 1
ATOM 926 O O . VAL A 1 123 ? 1.341 25.375 7.984 1 95.81 123 VAL A O 1
ATOM 929 N N . VAL A 1 124 ? 0.598 26.031 5.941 1 95.31 124 VAL A N 1
ATOM 930 C CA . VAL A 1 124 ? 1.11 27.375 6.109 1 95.31 124 VAL A CA 1
ATOM 931 C C . VAL A 1 124 ? -0.042 28.328 6.426 1 95.31 124 VAL A C 1
ATOM 933 O O . VAL A 1 124 ? 0.121 29.547 6.371 1 95.31 124 VAL A O 1
ATOM 936 N N . TRP A 1 125 ? -1.133 27.797 6.738 1 91.94 125 TRP A N 1
ATOM 937 C CA . TRP A 1 125 ? -2.27 28.641 7.125 1 91.94 125 TRP A CA 1
ATOM 938 C C . TRP A 1 125 ? -1.939 29.469 8.359 1 91.94 125 TRP A C 1
ATOM 940 O O . TRP A 1 125 ? -1.588 28.922 9.406 1 91.94 125 TRP A O 1
ATOM 950 N N . ARG A 1 126 ? -2.098 30.75 8.227 1 92.44 126 ARG A N 1
ATOM 951 C CA . ARG A 1 126 ? -1.611 31.703 9.219 1 92.44 126 ARG A CA 1
ATOM 952 C C . ARG A 1 126 ? -2.336 31.516 10.555 1 92.44 126 ARG A C 1
ATOM 954 O O . ARG A 1 126 ? -1.754 31.734 11.617 1 92.44 126 ARG A O 1
ATOM 961 N N . ASN A 1 127 ? -3.592 31.078 10.461 1 91.19 127 ASN A N 1
ATOM 962 C CA . ASN A 1 127 ? -4.387 31.062 11.688 1 91.19 127 ASN A CA 1
ATOM 963 C C . ASN A 1 127 ? -4.223 29.75 12.438 1 91.19 127 ASN A C 1
ATOM 965 O O . ASN A 1 127 ? -4.73 29.594 13.555 1 91.19 127 ASN A O 1
ATOM 969 N N . SER A 1 128 ? -3.594 28.781 11.914 1 93.56 128 SER A N 1
ATOM 970 C CA . SER A 1 128 ? -3.273 27.562 12.648 1 93.56 128 SER A CA 1
ATOM 971 C C . SER A 1 128 ? -2.123 27.797 13.625 1 93.56 128 SER A C 1
ATOM 973 O O . SER A 1 128 ? -1.056 28.266 13.227 1 93.56 128 SER A O 1
ATOM 975 N N . VAL A 1 129 ? -2.355 27.469 14.914 1 96.06 129 VAL A N 1
ATOM 976 C CA . VAL A 1 129 ? -1.307 27.781 15.875 1 96.06 129 VAL A CA 1
ATOM 977 C C . VAL A 1 129 ? -0.998 26.531 16.719 1 96.06 129 VAL A C 1
ATOM 979 O O . VAL A 1 129 ? -0.022 26.516 17.469 1 96.06 129 VAL A O 1
ATOM 982 N N . ARG A 1 130 ? -1.807 25.5 16.625 1 97.62 130 ARG A N 1
ATOM 983 C CA . ARG A 1 130 ? -1.602 24.266 17.359 1 97.62 130 ARG A CA 1
ATOM 984 C C . ARG A 1 130 ? -1.651 23.047 16.438 1 97.62 130 ARG A C 1
ATOM 986 O O . ARG A 1 130 ? -2.461 23.016 15.5 1 97.62 130 ARG A O 1
ATOM 993 N N . LEU A 1 131 ? -0.784 22.109 16.703 1 97.62 131 LEU A N 1
ATOM 994 C CA . LEU A 1 131 ? -0.61 20.922 15.875 1 97.62 131 LEU A CA 1
ATOM 995 C C . LEU A 1 131 ? -0.691 19.656 16.719 1 97.62 131 LEU A C 1
ATOM 997 O O . LEU A 1 131 ? -0.177 19.609 17.828 1 97.62 131 LEU A O 1
ATOM 1001 N N . GLY A 1 132 ? -1.29 18.641 16.234 1 98.19 132 GLY A N 1
ATOM 1002 C CA . GLY A 1 132 ? -1.225 17.266 16.719 1 98.19 132 GLY A CA 1
ATOM 1003 C C . GLY A 1 132 ? -1.262 16.234 15.609 1 98.19 132 GLY A C 1
ATOM 1004 O O . GLY A 1 132 ? -2.08 16.328 14.695 1 98.19 132 GLY A O 1
ATOM 1005 N N . CYS A 1 133 ? -0.389 15.32 15.656 1 97.12 133 CYS A N 1
ATOM 1006 C CA . CYS A 1 133 ? -0.288 14.289 14.625 1 97.12 133 CYS A CA 1
ATOM 1007 C C . CYS A 1 133 ? -0.215 12.898 15.242 1 97.12 133 CYS A C 1
ATOM 1009 O O . CYS A 1 133 ? 0.075 12.758 16.438 1 97.12 133 CYS A O 1
ATOM 1011 N N . ALA A 1 134 ? -0.505 11.914 14.422 1 95.81 134 ALA A N 1
ATOM 1012 C CA . ALA A 1 134 ? -0.425 10.516 14.828 1 95.81 134 ALA A CA 1
ATOM 1013 C C . ALA A 1 134 ? -0.151 9.609 13.625 1 95.81 134 ALA A C 1
ATOM 1015 O O . ALA A 1 134 ? -0.261 10.047 12.477 1 95.81 134 ALA A O 1
ATOM 1016 N N . LYS A 1 135 ? 0.343 8.57 13.93 1 91.56 135 LYS A N 1
ATOM 1017 C CA . LYS A 1 135 ? 0.606 7.523 12.938 1 91.56 135 LYS A CA 1
ATOM 1018 C C . LYS A 1 135 ? -0.106 6.227 13.312 1 91.56 135 LYS A C 1
ATOM 1020 O O . LYS A 1 135 ? -0.331 5.949 14.492 1 91.56 135 LYS A O 1
ATOM 1025 N N . ALA A 1 136 ? -0.589 5.539 12.258 1 87.44 136 ALA A N 1
ATOM 1026 C CA . ALA A 1 136 ? -1.099 4.184 12.445 1 87.44 136 ALA A CA 1
ATOM 1027 C C . ALA A 1 136 ? -0.727 3.287 11.273 1 87.44 136 ALA A C 1
ATOM 1029 O O . ALA A 1 136 ? -0.497 3.771 10.164 1 87.44 136 ALA A O 1
A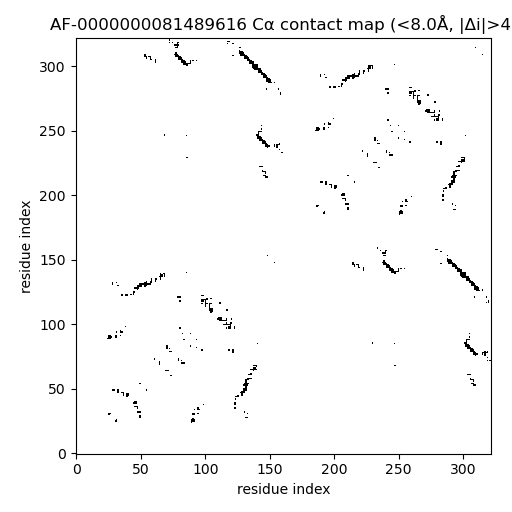TOM 1030 N N . ARG A 1 137 ? -0.573 2.092 11.547 1 81.69 137 ARG A N 1
ATOM 1031 C CA . ARG A 1 137 ? -0.417 1.068 10.523 1 81.69 137 ARG A CA 1
ATOM 1032 C C . ARG A 1 137 ? -1.742 0.368 10.242 1 81.69 137 ARG A C 1
ATOM 1034 O O . ARG A 1 137 ? -2.496 0.06 11.164 1 81.69 137 ARG A O 1
ATOM 1041 N N . ASN A 1 138 ? -2.078 0.376 8.969 1 77.12 138 ASN A N 1
ATOM 1042 C CA . ASN A 1 138 ? -3.336 -0.265 8.609 1 77.12 138 ASN A CA 1
ATOM 1043 C C . ASN A 1 138 ? -3.109 -1.473 7.699 1 77.12 138 ASN A C 1
ATOM 1045 O O . ASN A 1 138 ? -2.113 -1.531 6.977 1 77.12 138 ASN A O 1
ATOM 1049 N N . ALA A 1 139 ? -3.922 -2.451 7.902 1 72.44 139 ALA A N 1
ATOM 1050 C CA . ALA A 1 139 ? -3.867 -3.682 7.117 1 72.44 139 ALA A CA 1
ATOM 1051 C C . ALA A 1 139 ? -4.539 -3.498 5.762 1 72.44 139 ALA A C 1
ATOM 1053 O O . ALA A 1 139 ? -5.598 -4.078 5.5 1 72.44 139 ALA A O 1
ATOM 1054 N N . CYS A 1 140 ? -3.875 -2.723 4.91 1 72.44 140 CYS A N 1
ATOM 1055 C CA . CYS A 1 140 ? -4.547 -2.412 3.654 1 72.44 140 CYS A CA 1
ATOM 1056 C C . CYS A 1 140 ? -3.814 -3.041 2.477 1 72.44 140 CYS A C 1
ATOM 1058 O O . CYS A 1 140 ? -4.191 -2.828 1.321 1 72.44 140 CYS A O 1
ATOM 1060 N N . VAL A 1 141 ? -2.896 -3.775 2.744 1 74.94 141 VAL A N 1
ATOM 1061 C CA . VAL A 1 141 ? -2.219 -4.484 1.664 1 74.94 141 VAL A CA 1
ATOM 1062 C C . VAL A 1 141 ? -2.74 -5.918 1.58 1 74.94 141 VAL A C 1
ATOM 1064 O O . VAL A 1 141 ? -2.768 -6.633 2.584 1 74.94 141 VAL A O 1
ATOM 1067 N N . ILE A 1 142 ? -3.279 -6.234 0.437 1 77.94 142 ILE A N 1
ATOM 1068 C CA . ILE A 1 142 ? -3.676 -7.613 0.175 1 77.94 142 ILE A CA 1
ATOM 1069 C C . ILE A 1 142 ? -2.535 -8.359 -0.515 1 77.94 142 ILE A C 1
ATOM 1071 O O . ILE A 1 142 ? -2.016 -7.902 -1.536 1 77.94 142 ILE A O 1
ATOM 1075 N N . ASN A 1 143 ? -2.15 -9.43 0.09 1 83.38 143 ASN A N 1
ATOM 1076 C CA . ASN A 1 143 ? -1.16 -10.32 -0.507 1 83.38 143 ASN A CA 1
ATOM 1077 C C . ASN A 1 143 ? -1.8 -11.617 -1.005 1 83.38 143 ASN A C 1
ATOM 1079 O O . ASN A 1 143 ? -2.705 -12.156 -0.365 1 83.38 143 ASN A O 1
ATOM 1083 N N . LYS A 1 144 ? -1.374 -11.906 -2.195 1 87.94 144 LYS A N 1
ATOM 1084 C CA . LYS A 1 144 ? -1.711 -13.211 -2.748 1 87.94 144 LYS A CA 1
ATOM 1085 C C . LYS A 1 144 ? -0.471 -14.094 -2.869 1 87.94 144 LYS A C 1
ATOM 1087 O O . LYS A 1 144 ? 0.593 -13.625 -3.277 1 87.94 144 LYS A O 1
ATOM 1092 N N . ALA A 1 145 ? -0.605 -15.367 -2.383 1 90.88 145 ALA A N 1
ATOM 1093 C CA . ALA A 1 145 ? 0.439 -16.375 -2.586 1 90.88 145 ALA A CA 1
ATOM 1094 C C . ALA A 1 145 ? -0.12 -17.609 -3.275 1 90.88 145 ALA A C 1
ATOM 1096 O O . ALA A 1 145 ? -1.095 -18.203 -2.805 1 90.88 145 ALA A O 1
ATOM 1097 N N . CYS A 1 146 ? 0.46 -17.922 -4.402 1 95.38 146 CYS A N 1
ATOM 1098 C CA . CYS A 1 146 ? 0.14 -19.188 -5.074 1 95.38 146 CYS A CA 1
ATOM 1099 C C . CYS A 1 146 ? 1.367 -20.078 -5.168 1 95.38 146 CYS A C 1
ATOM 1101 O O . CYS A 1 146 ? 2.443 -19.625 -5.57 1 95.38 146 CYS A O 1
ATOM 1103 N N . HIS A 1 147 ? 1.191 -21.297 -4.746 1 93.75 147 HIS A N 1
ATOM 1104 C CA . HIS A 1 147 ? 2.227 -22.328 -4.836 1 93.75 147 HIS A CA 1
ATOM 1105 C C . HIS A 1 147 ? 1.846 -23.406 -5.84 1 93.75 147 HIS A C 1
ATOM 1107 O O . HIS A 1 147 ? 0.675 -23.781 -5.941 1 93.75 147 HIS A O 1
ATOM 1113 N N . LEU A 1 148 ? 2.809 -23.797 -6.609 1 94.38 148 LEU A N 1
ATOM 1114 C CA . LEU A 1 148 ? 2.623 -24.797 -7.656 1 94.38 148 LEU A CA 1
ATOM 1115 C C . LEU A 1 148 ? 3.523 -26 -7.418 1 94.38 148 LEU A C 1
ATOM 1117 O O . LEU A 1 148 ? 4.73 -25.844 -7.223 1 94.38 148 LEU A O 1
ATOM 1121 N N . ALA A 1 149 ? 2.99 -27.125 -7.418 1 92.25 149 ALA A N 1
ATOM 1122 C CA . ALA A 1 149 ? 3.742 -28.359 -7.191 1 92.25 149 ALA A CA 1
ATOM 1123 C C . ALA A 1 149 ? 3.865 -29.156 -8.484 1 92.25 149 ALA A C 1
ATOM 1125 O O . ALA A 1 149 ? 2.922 -29.219 -9.273 1 92.25 149 ALA A O 1
ATOM 1126 N N . SER A 1 150 ? 5.082 -29.625 -8.68 1 88.31 150 SER A N 1
ATOM 1127 C CA . SER A 1 150 ? 5.324 -30.578 -9.75 1 88.31 150 SER A CA 1
ATOM 1128 C C . SER A 1 150 ? 5.273 -32 -9.219 1 88.31 150 SER A C 1
ATOM 1130 O O . SER A 1 150 ? 5.332 -32.25 -8.008 1 88.31 150 SER A O 1
ATOM 1132 N N . ASP A 1 151 ? 4.906 -32.906 -10.102 1 77.81 151 ASP A N 1
ATOM 1133 C CA . ASP A 1 151 ? 5.016 -34.312 -9.688 1 77.81 151 ASP A CA 1
ATOM 1134 C C . ASP A 1 151 ? 6.477 -34.719 -9.578 1 77.81 151 ASP A C 1
ATOM 1136 O O . ASP A 1 151 ? 6.797 -35.719 -8.906 1 77.81 151 ASP A O 1
ATOM 1140 N N . SER A 1 152 ? 7.289 -34.062 -10.336 1 63.06 152 SER A N 1
ATOM 1141 C CA . SER A 1 152 ? 8.719 -34.344 -10.25 1 63.06 152 SER A CA 1
ATOM 1142 C C . SER A 1 152 ? 9.453 -33.281 -9.453 1 63.06 152 SER A C 1
ATOM 1144 O O . SER A 1 152 ? 8.945 -32.156 -9.281 1 63.06 152 SER A O 1
ATOM 1146 N N . LYS A 1 153 ? 10.492 -33.656 -8.602 1 49.88 153 LYS A N 1
ATOM 1147 C CA . LYS A 1 153 ? 11.305 -32.75 -7.797 1 49.88 153 LYS A CA 1
ATOM 1148 C C . LYS A 1 153 ? 11.602 -31.453 -8.555 1 49.88 153 LYS A C 1
ATOM 1150 O O . LYS A 1 153 ? 12.383 -31.453 -9.508 1 49.88 153 LYS A O 1
ATOM 1155 N N . MET A 1 154 ? 10.711 -30.75 -8.891 1 47.19 154 MET A N 1
ATOM 1156 C CA . MET A 1 154 ? 10.734 -29.578 -9.781 1 47.19 154 MET A CA 1
ATOM 1157 C C . MET A 1 154 ? 11.734 -28.547 -9.281 1 47.19 154 MET A C 1
ATOM 1159 O O . MET A 1 154 ? 11.898 -28.359 -8.07 1 47.19 154 MET A O 1
ATOM 1163 N N . GLU A 1 155 ? 12.703 -28.469 -10.117 1 40.09 155 GLU A N 1
ATOM 1164 C CA . GLU A 1 155 ? 13.578 -27.297 -10.031 1 40.09 155 GLU A CA 1
ATOM 1165 C C . GLU A 1 155 ? 12.773 -26.031 -9.727 1 40.09 155 GLU A C 1
ATOM 1167 O O . GLU A 1 155 ? 11.844 -25.688 -10.453 1 40.09 155 GLU A O 1
ATOM 1172 N N . THR A 1 156 ? 12.398 -25.922 -8.594 1 41.62 156 THR A N 1
ATOM 1173 C CA . THR A 1 156 ? 11.734 -24.75 -8.031 1 41.62 156 THR A CA 1
ATOM 1174 C C . THR A 1 156 ? 12.141 -23.5 -8.789 1 41.62 156 THR A C 1
ATOM 1176 O O . THR A 1 156 ? 13.32 -23.156 -8.867 1 41.62 156 THR A O 1
ATOM 1179 N N . MET A 1 157 ? 11.938 -23.438 -10.047 1 39.56 157 MET A N 1
ATOM 1180 C CA . MET A 1 157 ? 12.297 -22.156 -10.656 1 39.56 157 MET A CA 1
ATOM 1181 C C . MET A 1 157 ? 11.898 -21 -9.75 1 39.56 157 MET A C 1
ATOM 1183 O O . MET A 1 157 ? 10.711 -20.672 -9.641 1 39.56 157 MET A O 1
ATOM 1187 N N . TYR A 1 158 ? 12.344 -21.047 -8.531 1 40.84 158 TYR A N 1
ATOM 1188 C CA . TYR A 1 158 ? 12.297 -19.797 -7.773 1 40.84 158 TYR A CA 1
ATOM 1189 C C . TYR A 1 158 ? 12.727 -18.609 -8.633 1 40.84 158 TYR A C 1
ATOM 1191 O O . TYR A 1 158 ? 13.789 -18.641 -9.25 1 40.84 158 TYR A O 1
ATOM 1199 N N . PHE A 1 159 ? 12.148 -18.266 -9.641 1 34.59 159 PHE A N 1
ATOM 1200 C CA . PHE A 1 159 ? 12.781 -17.031 -10.117 1 34.59 159 PHE A CA 1
ATOM 1201 C C . PHE A 1 159 ? 12.977 -16.062 -8.969 1 34.59 159 PHE A C 1
ATOM 1203 O O . PHE A 1 159 ? 12.008 -15.648 -8.32 1 34.59 159 PHE A O 1
ATOM 1210 N N . ARG A 1 160 ? 13.938 -16.531 -8.047 1 32.06 160 ARG A N 1
ATOM 1211 C CA . ARG A 1 160 ? 14.5 -15.602 -7.082 1 32.06 160 ARG A CA 1
ATOM 1212 C C . ARG A 1 160 ? 14.633 -14.203 -7.684 1 32.06 160 ARG A C 1
ATOM 1214 O O . ARG A 1 160 ? 15.164 -14.047 -8.789 1 32.06 160 ARG A O 1
ATOM 1221 N N . ASP A 1 161 ? 13.758 -13.297 -7.25 1 28.86 161 ASP A N 1
ATOM 1222 C CA . ASP A 1 161 ? 14.195 -11.93 -7.477 1 28.86 161 ASP A CA 1
ATOM 1223 C C . ASP A 1 161 ? 15.641 -11.734 -7.039 1 28.86 161 ASP A C 1
ATOM 1225 O O . ASP A 1 161 ? 16.094 -12.344 -6.074 1 28.86 161 ASP A O 1
ATOM 1229 N N . MET B 1 1 ? -79 -22.953 -12.391 1 31.23 1 MET B N 1
ATOM 1230 C CA . MET B 1 1 ? -77.938 -23 -11.43 1 31.23 1 MET B CA 1
ATOM 1231 C C . MET B 1 1 ? -76.562 -23.156 -12.141 1 31.23 1 MET B C 1
ATOM 1233 O O . MET B 1 1 ? -76.125 -24.281 -12.344 1 31.23 1 MET B O 1
ATOM 1237 N N . GLU B 1 2 ? -76.375 -22.406 -13.281 1 36.94 2 GLU B N 1
ATOM 1238 C CA . GLU B 1 2 ? -75.312 -22.391 -14.242 1 36.94 2 GLU B CA 1
ATOM 1239 C C . GLU B 1 2 ? -74 -21.922 -13.594 1 36.94 2 GLU B C 1
ATOM 1241 O O . GLU B 1 2 ? -73.938 -20.844 -12.992 1 36.94 2 GLU B O 1
ATOM 1246 N N . ILE B 1 3 ? -73.25 -22.891 -13.086 1 40.5 3 ILE B N 1
ATOM 1247 C CA . ILE B 1 3 ? -71.938 -22.797 -12.461 1 40.5 3 ILE B CA 1
ATOM 1248 C C . ILE B 1 3 ? -70.938 -22.109 -13.406 1 40.5 3 ILE B C 1
ATOM 1250 O O . ILE B 1 3 ? -70.75 -22.531 -14.562 1 40.5 3 ILE B O 1
ATOM 1254 N N . SER B 1 4 ? -70.75 -20.797 -13.289 1 40.38 4 SER B N 1
ATOM 1255 C CA . SER B 1 4 ? -69.812 -19.906 -13.969 1 40.38 4 SER B CA 1
ATOM 1256 C C . SER B 1 4 ? -68.375 -20.422 -13.828 1 40.38 4 SER B C 1
ATOM 1258 O O . SER B 1 4 ? -68 -20.922 -12.773 1 40.38 4 SER B O 1
ATOM 1260 N N . LYS B 1 5 ? -67.812 -20.859 -14.93 1 43.69 5 LYS B N 1
ATOM 1261 C CA . LYS B 1 5 ? -66.438 -21.266 -15.227 1 43.69 5 LYS B CA 1
ATOM 1262 C C . LYS B 1 5 ? -65.438 -20.203 -14.766 1 43.69 5 LYS B C 1
ATOM 1264 O O . LYS B 1 5 ? -65.375 -19.125 -15.352 1 43.69 5 LYS B O 1
ATOM 1269 N N . ASN B 1 6 ? -65.312 -19.938 -13.414 1 40.59 6 ASN B N 1
ATOM 1270 C CA . ASN B 1 6 ? -64.188 -19.078 -12.977 1 40.59 6 ASN B CA 1
ATOM 1271 C C . ASN B 1 6 ? -62.875 -19.5 -13.578 1 40.59 6 ASN B C 1
ATOM 1273 O O . ASN B 1 6 ? -62.438 -20.625 -13.352 1 40.59 6 ASN B O 1
ATOM 1277 N N . SER B 1 7 ? -62.656 -19.125 -14.844 1 44.22 7 SER B N 1
ATOM 1278 C CA . SER B 1 7 ? -61.344 -19.312 -15.43 1 44.22 7 SER B CA 1
ATOM 1279 C C . SER B 1 7 ? -60.25 -18.781 -14.508 1 44.22 7 SER B C 1
ATOM 1281 O O . SER B 1 7 ? -60.25 -17.594 -14.164 1 44.22 7 SER B O 1
ATOM 1283 N N . LEU B 1 8 ? -59.719 -19.609 -13.672 1 41.25 8 LEU B N 1
ATOM 1284 C CA . LEU B 1 8 ? -58.531 -19.375 -12.859 1 41.25 8 LEU B CA 1
ATOM 1285 C C . LEU B 1 8 ? -57.344 -18.984 -13.727 1 41.25 8 LEU B C 1
ATOM 1287 O O . LEU B 1 8 ? -56.906 -19.781 -14.57 1 41.25 8 LEU B O 1
ATOM 1291 N N . ALA B 1 9 ? -57.281 -17.719 -14.172 1 42.59 9 ALA B N 1
ATOM 1292 C CA . ALA B 1 9 ? -56.031 -17.219 -14.781 1 42.59 9 ALA B CA 1
ATOM 1293 C C . ALA B 1 9 ? -54.844 -17.5 -13.891 1 42.59 9 ALA B C 1
ATOM 1295 O O . ALA B 1 9 ? -54.812 -17.109 -12.727 1 42.59 9 ALA B O 1
ATOM 1296 N N . ILE B 1 10 ? -54.188 -18.594 -14.086 1 41.19 10 ILE B N 1
ATOM 1297 C CA . ILE B 1 10 ? -52.906 -18.828 -13.43 1 41.19 10 ILE B CA 1
ATOM 1298 C C . ILE B 1 10 ? -51.906 -17.75 -13.828 1 41.19 10 ILE B C 1
ATOM 1300 O O . ILE B 1 10 ? -51.594 -17.562 -15.016 1 41.19 10 ILE B O 1
ATOM 1304 N N . ALA B 1 11 ? -51.875 -16.562 -13.156 1 42.66 11 ALA B N 1
ATOM 1305 C CA . ALA B 1 11 ? -50.781 -15.586 -13.25 1 42.66 11 ALA B CA 1
ATOM 1306 C C . ALA B 1 11 ? -49.438 -16.266 -13.125 1 42.66 11 ALA B C 1
ATOM 1308 O O . ALA B 1 11 ? -49.125 -16.859 -12.094 1 42.66 11 ALA B O 1
ATOM 1309 N N . PHE B 1 12 ? -48.938 -16.719 -14.266 1 39 12 PHE B N 1
ATOM 1310 C CA . PHE B 1 12 ? -47.531 -17.156 -14.281 1 39 12 PHE B CA 1
ATOM 1311 C C . PHE B 1 12 ? -46.625 -16.047 -13.734 1 39 12 PHE B C 1
ATOM 1313 O O . PHE B 1 12 ? -46.531 -14.969 -14.312 1 39 12 PHE B O 1
ATOM 1320 N N . LEU B 1 13 ? -46.531 -15.906 -12.461 1 41.66 13 LEU B N 1
ATOM 1321 C CA . LEU B 1 13 ? -45.469 -15.078 -11.906 1 41.66 13 LEU B CA 1
ATOM 1322 C C . LEU B 1 13 ? -44.094 -15.469 -12.484 1 41.66 13 LEU B C 1
ATOM 1324 O O . LEU B 1 13 ? -43.656 -16.609 -12.297 1 41.66 13 LEU B O 1
ATOM 1328 N N . PHE B 1 14 ? -43.781 -14.984 -13.641 1 42.06 14 PHE B N 1
ATOM 1329 C CA . PHE B 1 14 ? -42.406 -15.047 -14.109 1 42.06 14 PHE B CA 1
ATOM 1330 C C . PHE B 1 14 ? -41.438 -14.562 -13.039 1 42.06 14 PHE B C 1
ATOM 1332 O O . PHE B 1 14 ? -41.438 -13.383 -12.688 1 42.06 14 PHE B O 1
ATOM 1339 N N . ALA B 1 15 ? -41.062 -15.453 -12.109 1 43.62 15 ALA B N 1
ATOM 1340 C CA . ALA B 1 15 ? -39.938 -15.133 -11.242 1 43.62 15 ALA B CA 1
ATOM 1341 C C . ALA B 1 15 ? -38.688 -14.773 -12.07 1 43.62 15 ALA B C 1
ATOM 1343 O O . ALA B 1 15 ? -38.156 -15.625 -12.781 1 43.62 15 ALA B O 1
ATOM 1344 N N . LEU B 1 16 ? -38.594 -13.586 -12.609 1 42.69 16 LEU B N 1
ATOM 1345 C CA . LEU B 1 16 ? -37.312 -13.125 -13.125 1 42.69 16 LEU B CA 1
ATOM 1346 C C . LEU B 1 16 ? -36.188 -13.398 -12.117 1 42.69 16 LEU B C 1
ATOM 1348 O O . LEU B 1 16 ? -36.188 -12.812 -11.031 1 42.69 16 LEU B O 1
ATOM 1352 N N . ALA B 1 17 ? -35.781 -14.672 -12.055 1 43.03 17 ALA B N 1
ATOM 1353 C CA . ALA B 1 17 ? -34.531 -14.898 -11.312 1 43.03 17 ALA B CA 1
ATOM 1354 C C . ALA B 1 17 ? -33.469 -13.867 -11.688 1 43.03 17 ALA B C 1
ATOM 1356 O O . ALA B 1 17 ? -32.969 -13.867 -12.82 1 43.03 17 ALA B O 1
ATOM 1357 N N . ILE B 1 18 ? -33.594 -12.656 -11.281 1 42.53 18 ILE B N 1
ATOM 1358 C CA . ILE B 1 18 ? -32.406 -11.789 -11.367 1 42.53 18 ILE B CA 1
ATOM 1359 C C . ILE B 1 18 ? -31.156 -12.57 -10.961 1 42.53 18 ILE B C 1
ATOM 1361 O O . ILE B 1 18 ? -31.016 -12.977 -9.805 1 42.53 18 ILE B O 1
ATOM 1365 N N . THR B 1 19 ? -30.641 -13.461 -11.781 1 39.5 19 THR B N 1
ATOM 1366 C CA . THR B 1 19 ? -29.266 -13.906 -11.523 1 39.5 19 THR B CA 1
ATOM 1367 C C . THR B 1 19 ? -28.375 -12.727 -11.164 1 39.5 19 THR B C 1
ATOM 1369 O O . THR B 1 19 ? -28.094 -11.867 -12.008 1 39.5 19 THR B O 1
ATOM 1372 N N . ILE B 1 20 ? -28.719 -12.016 -10.188 1 40.41 20 ILE B N 1
ATOM 1373 C CA . ILE B 1 20 ? -27.672 -11.133 -9.711 1 40.41 20 ILE B CA 1
ATOM 1374 C C . ILE B 1 20 ? -26.312 -11.82 -9.867 1 40.41 20 ILE B C 1
ATOM 1376 O O . ILE B 1 20 ? -26.109 -12.93 -9.367 1 40.41 20 ILE B O 1
ATOM 1380 N N . PRO B 1 21 ? -25.734 -11.703 -11.062 1 40.84 21 PRO B N 1
ATOM 1381 C CA . PRO B 1 21 ? -24.375 -12.258 -11 1 40.84 21 PRO B CA 1
ATOM 1382 C C . PRO B 1 21 ? -23.719 -12.039 -9.648 1 40.84 21 PRO B C 1
ATOM 1384 O O . PRO B 1 21 ? -23.672 -10.914 -9.141 1 40.84 21 PRO B O 1
ATOM 1387 N N . LEU B 1 22 ? -24.047 -12.75 -8.648 1 41.31 22 LEU B N 1
ATOM 1388 C CA . LEU B 1 22 ? -23.125 -12.656 -7.516 1 41.31 22 LEU B CA 1
ATOM 1389 C C . LEU B 1 22 ? -21.734 -12.25 -7.98 1 41.31 22 LEU B C 1
ATOM 1391 O O . LEU B 1 22 ? -21.094 -12.977 -8.742 1 41.31 22 LEU B O 1
ATOM 1395 N N . SER B 1 23 ? -21.578 -11.203 -8.484 1 43.75 23 SER B N 1
ATOM 1396 C CA . SER B 1 23 ? -20.203 -10.758 -8.625 1 43.75 23 SER B CA 1
ATOM 1397 C C . SER B 1 23 ? -19.297 -11.445 -7.609 1 43.75 23 SER B C 1
ATOM 1399 O O . SER B 1 23 ? -19.156 -10.984 -6.477 1 43.75 23 SER B O 1
ATOM 1401 N N . LEU B 1 24 ? -19.469 -12.805 -7.168 1 49.88 24 LEU B N 1
ATOM 1402 C CA . LEU B 1 24 ? -18.609 -13.609 -6.301 1 49.88 24 LEU B CA 1
ATOM 1403 C C . LEU B 1 24 ? -17.156 -13.125 -6.371 1 49.88 24 LEU B C 1
ATOM 1405 O O . LEU B 1 24 ? -16.641 -12.859 -7.457 1 49.88 24 LEU B O 1
ATOM 1409 N N . ALA B 1 25 ? -16.641 -12.516 -5.371 1 62.66 25 ALA B N 1
ATOM 1410 C CA . ALA B 1 25 ? -15.234 -12.148 -5.223 1 62.66 25 ALA B CA 1
ATOM 1411 C C . ALA B 1 25 ? -14.328 -13.172 -5.898 1 62.66 25 ALA B C 1
ATOM 1413 O O . ALA B 1 25 ? -14.57 -14.383 -5.816 1 62.66 25 ALA B O 1
ATOM 1414 N N . GLN B 1 26 ? -13.898 -13 -7.074 1 81.38 26 GLN B N 1
ATOM 1415 C CA . GLN B 1 26 ? -13.016 -13.812 -7.906 1 81.38 26 GLN B CA 1
ATOM 1416 C C . GLN B 1 26 ? -11.797 -14.281 -7.117 1 81.38 26 GLN B C 1
ATOM 1418 O O . GLN B 1 26 ? -10.664 -14.156 -7.578 1 81.38 26 GLN B O 1
ATOM 1423 N N . ASN B 1 27 ? -12.195 -14.906 -5.902 1 91.62 27 ASN B N 1
ATOM 1424 C CA . ASN B 1 27 ? -11.133 -15.359 -5.016 1 91.62 27 ASN B CA 1
ATOM 1425 C C . ASN B 1 27 ? -11.273 -16.844 -4.68 1 91.62 27 ASN B C 1
ATOM 1427 O O . ASN B 1 27 ? -10.523 -17.359 -3.855 1 91.62 27 ASN B O 1
ATOM 1431 N N . SER B 1 28 ? -12.25 -17.547 -5.289 1 94.5 28 SER B N 1
ATOM 1432 C CA . SER B 1 28 ? -12.406 -18.969 -4.988 1 94.5 28 SER B CA 1
ATOM 1433 C C . SER B 1 28 ? -11.258 -19.781 -5.57 1 94.5 28 SER B C 1
ATOM 1435 O O . SER B 1 28 ? -10.562 -19.328 -6.484 1 94.5 28 SER B O 1
ATOM 1437 N N . PRO B 1 29 ? -11.086 -21.016 -4.988 1 96.62 29 PRO B N 1
ATOM 1438 C CA . PRO B 1 29 ? -10.102 -21.906 -5.609 1 96.62 29 PRO B CA 1
ATOM 1439 C C . PRO B 1 29 ? -10.297 -22.047 -7.117 1 96.62 29 PRO B C 1
ATOM 1441 O O . PRO B 1 29 ? -9.32 -21.984 -7.875 1 96.62 29 PRO B O 1
ATOM 1444 N N . GLN B 1 30 ? -11.531 -22.141 -7.523 1 97.25 30 GLN B N 1
ATOM 1445 C CA . GLN B 1 30 ? -11.797 -22.328 -8.945 1 97.25 30 GLN B CA 1
ATOM 1446 C C . GLN B 1 30 ? -11.438 -21.094 -9.75 1 97.25 30 GLN B C 1
ATOM 1448 O O . GLN B 1 30 ? -11.016 -21.188 -10.906 1 97.25 30 GLN B O 1
ATOM 1453 N N . ASP B 1 31 ? -11.594 -19.938 -9.188 1 97.12 31 ASP B N 1
ATOM 1454 C CA . ASP B 1 31 ? -11.18 -18.719 -9.875 1 97.12 31 ASP B CA 1
ATOM 1455 C C . ASP B 1 31 ? -9.688 -18.75 -10.195 1 97.12 31 ASP B C 1
ATOM 1457 O O . ASP B 1 31 ? -9.281 -18.391 -11.305 1 97.12 31 ASP B O 1
ATOM 1461 N N . TYR B 1 32 ? -8.883 -19.141 -9.211 1 98 32 TYR B N 1
ATOM 1462 C CA . TYR B 1 32 ? -7.441 -19.25 -9.422 1 98 32 TYR B CA 1
ATOM 1463 C C . TYR B 1 32 ? -7.129 -20.297 -10.484 1 98 32 TYR B C 1
ATOM 1465 O O . TYR B 1 32 ? -6.336 -20.062 -11.398 1 98 32 TYR B O 1
ATOM 1473 N N . VAL B 1 33 ? -7.777 -21.453 -10.375 1 98.69 33 VAL B N 1
ATOM 1474 C CA . VAL B 1 33 ? -7.531 -22.578 -11.281 1 98.69 33 VAL B CA 1
ATOM 1475 C C . VAL B 1 33 ? -7.91 -22.172 -12.703 1 98.69 33 VAL B C 1
ATOM 1477 O O . VAL B 1 33 ? -7.129 -22.375 -13.641 1 98.69 33 VAL B O 1
ATOM 1480 N N . ASN B 1 34 ? -9.062 -21.562 -12.844 1 98.5 34 ASN B N 1
ATOM 1481 C CA . ASN B 1 34 ? -9.516 -21.141 -14.164 1 98.5 34 ASN B CA 1
ATOM 1482 C C . ASN B 1 34 ? -8.555 -20.141 -14.797 1 98.5 34 ASN B C 1
ATOM 1484 O O . ASN B 1 34 ? -8.227 -20.25 -15.977 1 98.5 34 ASN B O 1
ATOM 1488 N N . ALA B 1 35 ? -8.156 -19.188 -14.031 1 98.19 35 ALA B N 1
ATOM 1489 C CA . ALA B 1 35 ? -7.25 -18.156 -14.547 1 98.19 35 ALA B CA 1
ATOM 1490 C C . ALA B 1 35 ? -5.926 -18.781 -14.984 1 98.19 35 ALA B C 1
ATOM 1492 O O . ALA B 1 35 ? -5.391 -18.422 -16.047 1 98.19 35 ALA B O 1
ATOM 1493 N N . HIS B 1 36 ? -5.352 -19.641 -14.195 1 98.38 36 HIS B N 1
ATOM 1494 C CA . HIS B 1 36 ? -4.125 -20.328 -14.578 1 98.38 36 HIS B CA 1
ATOM 1495 C C . HIS B 1 36 ? -4.332 -21.172 -15.828 1 98.38 36 HIS B C 1
ATOM 1497 O O . HIS B 1 36 ? -3.539 -21.094 -16.781 1 98.38 36 HIS B O 1
ATOM 1503 N N . ASN B 1 37 ? -5.367 -21.922 -15.891 1 98.81 37 ASN B N 1
ATOM 1504 C CA . ASN B 1 37 ? -5.578 -22.844 -16.984 1 98.81 37 ASN B CA 1
ATOM 1505 C C . ASN B 1 37 ? -5.918 -22.125 -18.281 1 98.81 37 ASN B C 1
ATOM 1507 O O . ASN B 1 37 ? -5.582 -22.594 -19.375 1 98.81 37 ASN B O 1
ATOM 1511 N N . ASN B 1 38 ? -6.551 -21 -18.172 1 98.69 38 ASN B N 1
ATOM 1512 C CA . ASN B 1 38 ? -6.734 -20.172 -19.359 1 98.69 38 ASN B CA 1
ATOM 1513 C C . ASN B 1 38 ? -5.398 -19.781 -19.984 1 98.69 38 ASN B C 1
ATOM 1515 O O . ASN B 1 38 ? -5.238 -19.828 -21.203 1 98.69 38 ASN B O 1
ATOM 1519 N N . ALA B 1 39 ? -4.465 -19.406 -19.203 1 98.25 39 ALA B N 1
ATOM 1520 C CA . ALA B 1 39 ? -3.131 -19.062 -19.688 1 98.25 39 ALA B CA 1
ATOM 1521 C C . ALA B 1 39 ? -2.408 -20.281 -20.234 1 98.25 39 ALA B C 1
ATOM 1523 O O . ALA B 1 39 ? -1.759 -20.219 -21.281 1 98.25 39 ALA B O 1
ATOM 1524 N N . ARG B 1 40 ? -2.496 -21.344 -19.547 1 98.25 40 ARG B N 1
ATOM 1525 C CA . ARG B 1 40 ? -1.825 -22.594 -19.922 1 98.25 40 ARG B CA 1
ATOM 1526 C C . ARG B 1 40 ? -2.346 -23.109 -21.266 1 98.25 40 ARG B C 1
ATOM 1528 O O . ARG B 1 40 ? -1.57 -23.578 -22.094 1 98.25 40 ARG B O 1
ATOM 1535 N N . ALA B 1 41 ? -3.639 -23 -21.484 1 98.56 41 ALA B N 1
ATOM 1536 C CA . ALA B 1 41 ? -4.254 -23.438 -22.719 1 98.56 41 ALA B CA 1
ATOM 1537 C C . ALA B 1 41 ? -3.676 -22.688 -23.922 1 98.56 41 ALA B C 1
ATOM 1539 O O . ALA B 1 41 ? -3.559 -23.25 -25.016 1 98.56 41 ALA B O 1
ATOM 1540 N N . GLN B 1 42 ? -3.268 -21.531 -23.719 1 97.56 42 GLN B N 1
ATOM 1541 C CA . GLN B 1 42 ? -2.764 -20.703 -24.797 1 97.56 42 GLN B CA 1
ATOM 1542 C C . GLN B 1 42 ? -1.407 -21.188 -25.281 1 97.56 42 GLN B C 1
ATOM 1544 O O . GLN B 1 42 ? -0.977 -20.844 -26.391 1 97.56 42 GLN B O 1
ATOM 1549 N N . VAL B 1 43 ? -0.781 -21.953 -24.5 1 97.12 43 VAL B N 1
ATOM 1550 C CA . VAL B 1 43 ? 0.553 -22.391 -24.906 1 97.12 43 VAL B CA 1
ATOM 1551 C C . VAL B 1 43 ? 0.602 -23.922 -24.969 1 97.12 43 VAL B C 1
ATOM 1553 O O . VAL B 1 43 ? 1.68 -24.5 -25.078 1 97.12 43 VAL B O 1
ATOM 1556 N N . GLY B 1 44 ? -0.518 -24.547 -24.766 1 97.25 44 GLY B N 1
ATOM 1557 C CA . GLY B 1 44 ? -0.66 -25.969 -25.047 1 97.25 44 GLY B CA 1
ATOM 1558 C C . GLY B 1 44 ? -0.101 -26.859 -23.938 1 97.25 44 GLY B C 1
ATOM 1559 O O . GLY B 1 44 ? 0.371 -27.969 -24.203 1 97.25 44 GLY B O 1
ATOM 1560 N N . VAL B 1 45 ? -0.009 -26.375 -22.734 1 96.12 45 VAL B N 1
ATOM 1561 C CA . VAL B 1 45 ? 0.427 -27.219 -21.625 1 96.12 45 VAL B CA 1
ATOM 1562 C C . VAL B 1 45 ? -0.786 -27.703 -20.828 1 96.12 45 VAL B C 1
ATOM 1564 O O . VAL B 1 45 ? -1.878 -27.141 -20.953 1 96.12 45 VAL B O 1
ATOM 1567 N N . GLY B 1 46 ? -0.656 -28.766 -20.062 1 97 46 GLY B N 1
ATOM 1568 C CA . GLY B 1 46 ? -1.745 -29.422 -19.359 1 97 46 GLY B CA 1
ATOM 1569 C C . GLY B 1 46 ? -2.373 -28.547 -18.297 1 97 46 GLY B C 1
ATOM 1570 O O . GLY B 1 46 ? -1.725 -27.641 -17.766 1 97 46 GLY B O 1
ATOM 1571 N N . ASN B 1 47 ? -3.584 -28.891 -17.922 1 98.44 47 ASN B N 1
ATOM 1572 C CA . ASN B 1 47 ? -4.289 -28.203 -16.844 1 98.44 47 ASN B CA 1
ATOM 1573 C C . ASN B 1 47 ? -3.639 -28.469 -15.492 1 98.44 47 ASN B C 1
ATOM 1575 O O . ASN B 1 47 ? -3.074 -29.547 -15.266 1 98.44 47 ASN B O 1
ATOM 1579 N N . ILE B 1 48 ? -3.746 -27.453 -14.688 1 98 48 ILE B N 1
ATOM 1580 C CA . ILE B 1 48 ? -3.387 -27.609 -13.281 1 98 48 ILE B CA 1
ATOM 1581 C C . ILE B 1 48 ? -4.648 -27.781 -12.438 1 98 48 ILE B C 1
ATOM 1583 O O . ILE B 1 48 ? -5.734 -27.344 -12.836 1 98 48 ILE B O 1
ATOM 1587 N N . VAL B 1 49 ? -4.562 -28.484 -11.289 1 98.5 49 VAL B N 1
ATOM 1588 C CA . VAL B 1 49 ? -5.715 -28.734 -10.43 1 98.5 49 VAL B CA 1
ATOM 1589 C C . VAL B 1 49 ? -5.434 -28.203 -9.023 1 98.5 49 VAL B C 1
ATOM 1591 O O . VAL B 1 49 ? -4.273 -28.062 -8.625 1 98.5 49 VAL B O 1
ATOM 1594 N N . TRP B 1 50 ? -6.512 -27.891 -8.312 1 98.5 50 TRP B N 1
ATOM 1595 C CA . TRP B 1 50 ? -6.379 -27.422 -6.938 1 98.5 50 TRP B CA 1
ATOM 1596 C C . TRP B 1 50 ? -5.91 -28.531 -6.016 1 98.5 50 TRP B C 1
ATOM 1598 O O . TRP B 1 50 ? -6.379 -29.672 -6.117 1 98.5 50 TRP B O 1
ATOM 1608 N N . ASP B 1 51 ? -4.984 -28.234 -5.234 1 98.5 51 ASP B N 1
ATOM 1609 C CA . ASP B 1 51 ? -4.504 -29.156 -4.211 1 98.5 51 ASP B CA 1
ATOM 1610 C C . ASP B 1 51 ? -4.594 -28.531 -2.822 1 98.5 51 ASP B C 1
ATOM 1612 O O . ASP B 1 51 ? -3.912 -27.547 -2.539 1 98.5 51 ASP B O 1
ATOM 1616 N N . THR B 1 52 ? -5.383 -29.156 -1.878 1 98.19 52 THR B N 1
ATOM 1617 C CA . THR B 1 52 ? -5.672 -28.594 -0.565 1 98.19 52 THR B CA 1
ATOM 1618 C C . THR B 1 52 ? -4.41 -28.547 0.292 1 98.19 52 THR B C 1
A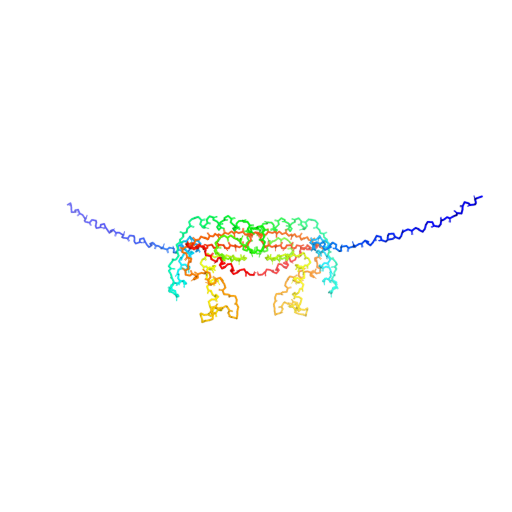TOM 1620 O O . THR B 1 52 ? -4.258 -27.656 1.134 1 98.19 52 THR B O 1
ATOM 1623 N N . ASN B 1 53 ? -3.486 -29.5 0.078 1 97.25 53 ASN B N 1
ATOM 1624 C CA . ASN B 1 53 ? -2.232 -29.453 0.819 1 97.25 53 ASN B CA 1
ATOM 1625 C C . ASN B 1 53 ? -1.366 -28.281 0.382 1 97.25 53 ASN B C 1
ATOM 1627 O O . ASN B 1 53 ? -0.748 -27.609 1.215 1 97.25 53 ASN B O 1
ATOM 1631 N N . VAL B 1 54 ? -1.264 -28.047 -0.901 1 96.12 54 VAL B N 1
ATOM 1632 C CA . VAL B 1 54 ? -0.505 -26.906 -1.427 1 96.12 54 VAL B CA 1
ATOM 1633 C C . VAL B 1 54 ? -1.152 -25.609 -0.978 1 96.12 54 VAL B C 1
ATOM 1635 O O . VAL B 1 54 ? -0.456 -24.656 -0.615 1 96.12 54 VAL B O 1
ATOM 1638 N N . ALA B 1 55 ? -2.52 -25.562 -0.958 1 97.94 55 ALA B N 1
ATOM 1639 C CA . ALA B 1 55 ? -3.25 -24.391 -0.492 1 97.94 55 ALA B CA 1
ATOM 1640 C C . ALA B 1 55 ? -2.986 -24.125 0.988 1 97.94 55 ALA B C 1
ATOM 1642 O O . ALA B 1 55 ? -2.861 -22.969 1.412 1 97.94 55 ALA B O 1
ATOM 1643 N N . ALA B 1 56 ? -2.943 -25.156 1.791 1 97.56 56 ALA B N 1
ATOM 1644 C CA . ALA B 1 56 ? -2.629 -25.016 3.209 1 97.56 56 ALA B CA 1
ATOM 1645 C C . ALA B 1 56 ? -1.228 -24.438 3.402 1 97.56 56 ALA B C 1
ATOM 1647 O O . ALA B 1 56 ? -1.013 -23.578 4.262 1 97.56 56 ALA B O 1
ATOM 1648 N N . TYR B 1 57 ? -0.263 -24.938 2.607 1 95.12 57 TYR B N 1
ATOM 1649 C CA . TYR B 1 57 ? 1.088 -24.391 2.648 1 95.12 57 TYR B CA 1
ATOM 1650 C C . TYR B 1 57 ? 1.081 -22.906 2.334 1 95.12 57 TYR B C 1
ATOM 1652 O O . TYR B 1 57 ? 1.69 -22.109 3.053 1 95.12 57 TYR B O 1
ATOM 1660 N N . ALA B 1 58 ? 0.365 -22.5 1.236 1 95.62 58 ALA B N 1
ATOM 1661 C CA . ALA B 1 58 ? 0.255 -21.109 0.838 1 95.62 58 ALA B CA 1
ATOM 1662 C C . ALA B 1 58 ? -0.364 -20.266 1.952 1 95.62 58 ALA B C 1
ATOM 1664 O O . ALA B 1 58 ? 0.107 -19.156 2.242 1 95.62 58 ALA B O 1
ATOM 1665 N N . SER B 1 59 ? -1.416 -20.75 2.564 1 95.69 59 SER B N 1
ATOM 1666 C CA . SER B 1 59 ? -2.119 -20.047 3.637 1 95.69 59 SER B CA 1
ATOM 1667 C C . SER B 1 59 ? -1.207 -19.828 4.836 1 95.69 59 SER B C 1
ATOM 1669 O O . SER B 1 59 ? -1.157 -18.719 5.383 1 95.69 59 SER B O 1
ATOM 1671 N N . ASN B 1 60 ? -0.519 -20.891 5.25 1 94.38 60 ASN B N 1
ATOM 1672 C CA . ASN B 1 60 ? 0.398 -20.75 6.379 1 94.38 60 ASN B CA 1
ATOM 1673 C C . ASN B 1 60 ? 1.514 -19.75 6.078 1 94.38 60 ASN B C 1
ATOM 1675 O O . ASN B 1 60 ? 1.883 -18.953 6.941 1 94.38 60 ASN B O 1
ATOM 1679 N N . TYR B 1 61 ? 2.062 -19.797 4.906 1 91.38 61 TYR B N 1
ATOM 1680 C CA . TYR B 1 61 ? 3.18 -18.938 4.539 1 91.38 61 TYR B CA 1
ATOM 1681 C C . TYR B 1 61 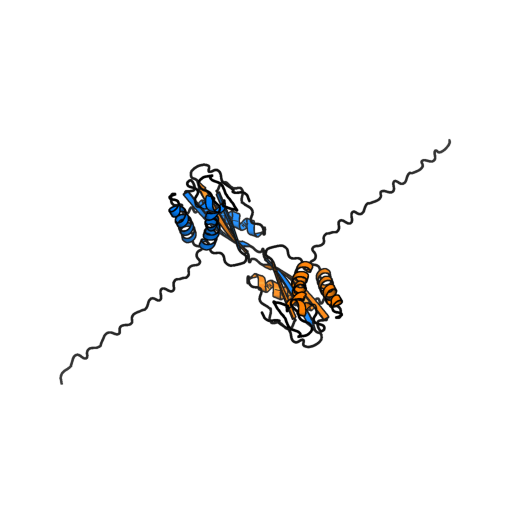? 2.748 -17.469 4.492 1 91.38 61 TYR B C 1
ATOM 1683 O O . TYR B 1 61 ? 3.43 -16.594 5.035 1 91.38 61 TYR B O 1
ATOM 1691 N N . ILE B 1 62 ? 1.584 -17.156 3.729 1 89.88 62 ILE B N 1
ATOM 1692 C CA . ILE B 1 62 ? 1.185 -15.781 3.477 1 89.88 62 ILE B CA 1
ATOM 1693 C C . ILE B 1 62 ? 0.852 -15.094 4.797 1 89.88 62 ILE B C 1
ATOM 1695 O O . ILE B 1 62 ? 1.045 -13.883 4.941 1 89.88 62 ILE B O 1
ATOM 1699 N N . LYS B 1 63 ? 0.384 -15.828 5.781 1 86.5 63 LYS B N 1
ATOM 1700 C CA . LYS B 1 63 ? 0.091 -15.281 7.105 1 86.5 63 LYS B CA 1
ATOM 1701 C C . LYS B 1 63 ? 1.365 -14.812 7.801 1 86.5 63 LYS B C 1
ATOM 1703 O O . LYS B 1 63 ? 1.325 -13.898 8.633 1 86.5 63 LYS B O 1
ATOM 1708 N N . ARG B 1 64 ? 2.5 -15.422 7.445 1 82.25 64 ARG B N 1
ATOM 1709 C CA . ARG B 1 64 ? 3.773 -15.016 8.031 1 82.25 64 ARG B CA 1
ATOM 1710 C C . ARG B 1 64 ? 4.273 -13.719 7.402 1 82.25 64 ARG B C 1
ATOM 1712 O O . ARG B 1 64 ? 5.105 -13.016 7.984 1 82.25 64 ARG B O 1
ATOM 1719 N N . LEU B 1 65 ? 3.879 -13.406 6.16 1 75.75 65 LEU B N 1
ATOM 1720 C CA . LEU B 1 65 ? 4.285 -12.188 5.473 1 75.75 65 LEU B CA 1
ATOM 1721 C C . LEU B 1 65 ? 3.602 -10.961 6.082 1 75.75 65 LEU B C 1
ATOM 1723 O O . LEU B 1 65 ? 4.043 -9.836 5.871 1 75.75 65 LEU B O 1
ATOM 1727 N N . THR B 1 66 ? 2.539 -11.07 6.883 1 64.75 66 THR B N 1
ATOM 1728 C CA . THR B 1 66 ? 1.712 -9.977 7.379 1 64.75 66 THR B CA 1
ATOM 1729 C C . THR B 1 66 ? 2.516 -9.07 8.305 1 64.75 66 THR B C 1
ATOM 1731 O O . THR B 1 66 ? 2.182 -7.895 8.477 1 64.75 66 THR B O 1
ATOM 1734 N N . GLY B 1 67 ? 3.592 -9.609 8.812 1 61.62 67 GLY B N 1
ATOM 1735 C CA . GLY B 1 67 ? 4.387 -8.781 9.703 1 61.62 67 GLY B CA 1
ATOM 1736 C C . GLY B 1 67 ? 5.449 -7.973 8.969 1 61.62 67 GLY B C 1
ATOM 1737 O O . GLY B 1 67 ? 5.922 -6.957 9.477 1 61.62 67 GLY B O 1
ATOM 1738 N N . ASP B 1 68 ? 5.77 -8.547 7.727 1 61.47 68 ASP B N 1
ATOM 1739 C CA . ASP B 1 68 ? 6.781 -7.898 6.895 1 61.47 68 ASP B CA 1
ATOM 1740 C C . ASP B 1 68 ? 6.148 -7.262 5.656 1 61.47 68 ASP B C 1
ATOM 1742 O O . ASP B 1 68 ? 5.172 -7.781 5.117 1 61.47 68 ASP B O 1
ATOM 1746 N N . CYS B 1 69 ? 6.312 -5.965 5.48 1 66.19 69 CYS B N 1
ATOM 1747 C CA . CYS B 1 69 ? 5.734 -5.234 4.359 1 66.19 69 CYS B CA 1
ATOM 1748 C C . CYS B 1 69 ? 6.477 -5.547 3.066 1 66.19 69 CYS B C 1
ATOM 1750 O O . CYS B 1 69 ? 6.277 -4.871 2.055 1 66.19 69 CYS B O 1
ATOM 1752 N N . ARG B 1 70 ? 7.297 -6.48 3.178 1 68.5 70 ARG B N 1
ATOM 1753 C CA . ARG B 1 70 ? 8.008 -6.941 1.992 1 68.5 70 ARG B CA 1
ATOM 1754 C C . ARG B 1 70 ? 7.531 -8.328 1.567 1 68.5 70 ARG B C 1
ATOM 1756 O O . ARG B 1 70 ? 7.305 -9.195 2.41 1 68.5 70 ARG B O 1
ATOM 1763 N N . LEU B 1 71 ? 7.188 -8.43 0.28 1 76.88 71 LEU B N 1
ATOM 1764 C CA . LEU B 1 71 ? 6.918 -9.75 -0.27 1 76.88 71 LEU B CA 1
ATOM 1765 C C . LEU B 1 71 ? 8.211 -10.523 -0.488 1 76.88 71 LEU B C 1
ATOM 1767 O O . LEU B 1 71 ? 9.023 -10.156 -1.343 1 76.88 71 LEU B O 1
ATOM 1771 N N . VAL B 1 72 ? 8.477 -11.492 0.385 1 79.5 72 VAL B N 1
ATOM 1772 C CA . VAL B 1 72 ? 9.648 -12.352 0.276 1 79.5 72 VAL B CA 1
ATOM 1773 C C . VAL B 1 72 ? 9.203 -13.789 -0.017 1 79.5 72 VAL B C 1
ATOM 1775 O O . VAL B 1 72 ? 8.211 -14.266 0.536 1 79.5 72 VAL B O 1
ATOM 1778 N N . HIS B 1 73 ? 9.914 -14.375 -0.919 1 86.12 73 HIS B N 1
ATOM 1779 C CA . HIS B 1 73 ? 9.586 -15.758 -1.24 1 86.12 73 HIS B CA 1
ATOM 1780 C C . HIS B 1 73 ? 9.797 -16.672 -0.033 1 86.12 73 HIS B C 1
ATOM 1782 O O . HIS B 1 73 ? 10.68 -16.422 0.79 1 86.12 73 HIS B O 1
ATOM 1788 N N . SER B 1 74 ? 9.07 -17.75 0.006 1 84.31 74 SER B N 1
ATOM 1789 C CA . SER B 1 74 ? 9.07 -18.672 1.141 1 84.31 74 SER B CA 1
ATOM 1790 C C . SER B 1 74 ? 10.352 -19.484 1.184 1 84.31 74 SER B C 1
ATOM 1792 O O . SER B 1 74 ? 10.773 -19.938 2.252 1 84.31 74 SER B O 1
ATOM 1794 N N . GLY B 1 75 ? 10.969 -19.719 -0.005 1 82.31 75 GLY B N 1
ATOM 1795 C CA . GLY B 1 75 ? 12.102 -20.625 -0.083 1 82.31 75 GLY B CA 1
ATOM 1796 C C . GLY B 1 75 ? 11.719 -22.094 0.099 1 82.31 75 GLY B C 1
ATOM 1797 O O . GLY B 1 75 ? 12.578 -22.938 0.361 1 82.31 75 GLY B O 1
ATOM 1798 N N . GLY B 1 76 ? 10.461 -22.438 0.009 1 84.88 76 GLY B N 1
ATOM 1799 C CA . GLY B 1 76 ? 9.953 -23.797 0.216 1 84.88 76 GLY B CA 1
ATOM 1800 C C . GLY B 1 76 ? 10.039 -24.656 -1.027 1 84.88 76 GLY B C 1
ATOM 1801 O O . GLY B 1 76 ? 10.719 -24.297 -1.993 1 84.88 76 GLY B O 1
ATOM 1802 N N . PRO B 1 77 ? 9.453 -25.844 -1.011 1 86.44 77 PRO B N 1
ATOM 1803 C CA . PRO B 1 77 ? 9.641 -26.859 -2.049 1 86.44 77 PRO B CA 1
ATOM 1804 C C . PRO B 1 77 ? 8.812 -26.578 -3.299 1 86.44 77 PRO B C 1
ATOM 1806 O O . PRO B 1 77 ? 8.961 -27.281 -4.309 1 86.44 77 PRO B O 1
ATOM 1809 N N . TYR B 1 78 ? 7.914 -25.609 -3.27 1 89.56 78 TYR B N 1
ATOM 1810 C CA . TYR B 1 78 ? 6.984 -25.359 -4.367 1 89.56 78 TYR B CA 1
ATOM 1811 C C . TYR B 1 78 ? 7.418 -24.156 -5.195 1 89.56 78 TYR B C 1
ATOM 1813 O O . TYR B 1 78 ? 8.086 -23.25 -4.684 1 89.56 78 TYR B O 1
ATOM 1821 N N . GLY B 1 79 ? 7.133 -24.219 -6.52 1 88.56 79 GLY B N 1
ATOM 1822 C CA . GLY B 1 79 ? 7.105 -22.938 -7.199 1 88.56 79 GLY B CA 1
ATOM 1823 C C . GLY B 1 79 ? 6.227 -21.906 -6.508 1 88.56 79 GLY B C 1
ATOM 1824 O O . GLY B 1 79 ? 5.301 -22.281 -5.773 1 88.56 79 GLY B O 1
ATOM 1825 N N . GLU B 1 80 ? 6.504 -20.609 -6.75 1 91.75 80 GLU B N 1
ATOM 1826 C CA . GLU B 1 80 ? 5.797 -19.594 -5.969 1 91.75 80 GLU B CA 1
ATOM 1827 C C . GLU B 1 80 ? 5.633 -18.312 -6.762 1 91.75 80 GLU B C 1
ATOM 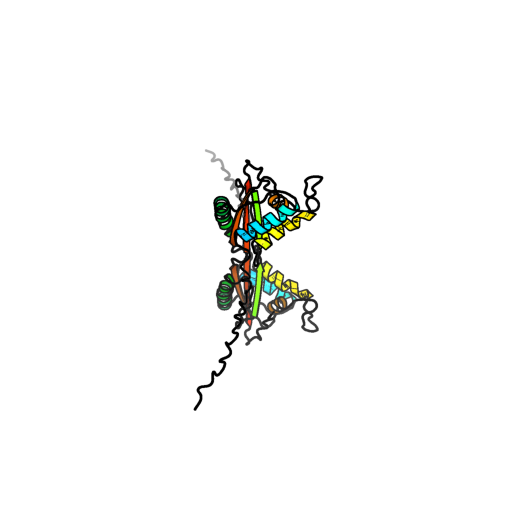1829 O O . GLU B 1 80 ? 6.586 -17.828 -7.379 1 91.75 80 GLU B O 1
ATOM 1834 N N . ASN B 1 81 ? 4.449 -17.844 -6.887 1 92.69 81 ASN B N 1
ATOM 1835 C CA . ASN B 1 81 ? 4.156 -16.484 -7.285 1 92.69 81 ASN B CA 1
ATOM 1836 C C . ASN B 1 81 ? 3.527 -15.688 -6.145 1 92.69 81 ASN B C 1
ATOM 1838 O O . ASN B 1 81 ? 2.643 -16.188 -5.449 1 92.69 81 ASN B O 1
ATOM 1842 N N . LEU B 1 82 ? 4.016 -14.461 -5.938 1 90.06 82 LEU B N 1
ATOM 1843 C CA . LEU B 1 82 ? 3.475 -13.531 -4.953 1 90.06 82 LEU B CA 1
ATOM 1844 C C . LEU B 1 82 ? 2.994 -12.25 -5.629 1 90.06 82 LEU B C 1
ATOM 1846 O O . LEU B 1 82 ? 3.598 -11.789 -6.602 1 90.06 82 LEU B O 1
ATOM 1850 N N . ALA B 1 83 ? 1.913 -11.695 -5.121 1 88.44 83 ALA B N 1
ATOM 1851 C CA . ALA B 1 83 ? 1.414 -10.383 -5.531 1 88.44 83 ALA B CA 1
ATOM 1852 C C . ALA B 1 83 ? 0.898 -9.594 -4.328 1 88.44 83 ALA B C 1
ATOM 1854 O O . ALA B 1 83 ? 0.355 -10.172 -3.385 1 88.44 83 ALA B O 1
ATOM 1855 N N . GLY B 1 84 ? 1.156 -8.32 -4.309 1 83.69 84 GLY B N 1
ATOM 1856 C CA . GLY B 1 84 ? 0.641 -7.402 -3.309 1 83.69 84 GLY B CA 1
ATOM 1857 C C . GLY B 1 84 ? -0.051 -6.195 -3.912 1 83.69 84 GLY B C 1
ATOM 1858 O O . GLY B 1 84 ? 0.315 -5.738 -5 1 83.69 84 GLY B O 1
ATOM 1859 N N . SER B 1 85 ? -1.104 -5.777 -3.139 1 78.81 85 SER B N 1
ATOM 1860 C CA . SER B 1 85 ? -1.824 -4.59 -3.584 1 78.81 85 SER B CA 1
ATOM 1861 C C . SER B 1 85 ? -2.379 -3.805 -2.4 1 78.81 85 SER B C 1
ATOM 1863 O O . SER B 1 85 ? -2.889 -4.391 -1.443 1 78.81 85 SER B O 1
ATOM 1865 N N . SER B 1 86 ? -2.223 -2.412 -2.375 1 72.06 86 SER B N 1
ATOM 1866 C CA . SER B 1 86 ? -2.836 -1.556 -1.364 1 72.06 86 SER B CA 1
ATOM 1867 C C . SER B 1 86 ? -4.348 -1.489 -1.539 1 72.06 86 SER B C 1
ATOM 1869 O O . SER B 1 86 ? -5.059 -0.99 -0.664 1 72.06 86 SER B O 1
ATOM 1871 N N . GLY B 1 87 ? -4.93 -2.031 -2.539 1 69.56 87 GLY B N 1
ATOM 1872 C CA . GLY B 1 87 ? -6.352 -2.117 -2.82 1 69.56 87 GLY B CA 1
ATOM 1873 C C . GLY B 1 87 ? -6.84 -3.541 -3.012 1 69.56 87 GLY B C 1
ATOM 1874 O O . GLY B 1 87 ? -6.152 -4.492 -2.637 1 69.56 87 GLY B O 1
ATOM 1875 N N . ASP B 1 88 ? -8.023 -3.613 -3.391 1 75.69 88 ASP B N 1
ATOM 1876 C CA . ASP B 1 88 ? -8.586 -4.941 -3.619 1 75.69 88 ASP B CA 1
ATOM 1877 C C . ASP B 1 88 ? -7.84 -5.668 -4.734 1 75.69 88 ASP B C 1
ATOM 1879 O O . ASP B 1 88 ? -7.465 -5.055 -5.738 1 75.69 88 ASP B O 1
ATOM 1883 N N . LEU B 1 89 ? -7.449 -6.867 -4.527 1 85.31 89 LEU B N 1
ATOM 1884 C CA . LEU B 1 89 ? -6.805 -7.754 -5.488 1 85.31 89 LEU B CA 1
ATOM 1885 C C . LEU B 1 89 ? -7.457 -9.133 -5.477 1 85.31 89 LEU B C 1
ATOM 1887 O O . LEU B 1 89 ? -7.258 -9.914 -4.543 1 85.31 89 LEU B O 1
ATOM 1891 N N . THR B 1 90 ? -8.227 -9.32 -6.508 1 92.19 90 THR B N 1
ATOM 1892 C CA . THR B 1 90 ? -8.828 -10.648 -6.594 1 92.19 90 THR B CA 1
ATOM 1893 C C . THR B 1 90 ? -7.797 -11.688 -7.02 1 92.19 90 THR B C 1
ATOM 1895 O O . THR B 1 90 ? -6.723 -11.336 -7.508 1 92.19 90 THR B O 1
ATOM 1898 N N . GLY B 1 91 ? -8.172 -12.922 -6.809 1 94.31 91 GLY B N 1
ATOM 1899 C CA . GLY B 1 91 ? -7.312 -13.992 -7.277 1 94.31 91 GLY B CA 1
ATOM 1900 C C . GLY B 1 91 ? -7.082 -13.961 -8.773 1 94.31 91 GLY B C 1
ATOM 1901 O O . GLY B 1 91 ? -5.941 -14.062 -9.234 1 94.31 91 GLY B O 1
ATOM 1902 N N . SER B 1 92 ? -8.156 -13.75 -9.516 1 95.75 92 SER B N 1
ATOM 1903 C CA . SER B 1 92 ? -8.039 -13.695 -10.969 1 95.75 92 SER B CA 1
ATOM 1904 C C . SER B 1 92 ? -7.176 -12.523 -11.414 1 95.75 92 SER B C 1
ATOM 1906 O O . SER B 1 92 ? -6.375 -12.648 -12.344 1 95.75 92 SER B O 1
ATOM 1908 N N . ALA B 1 93 ? -7.352 -11.406 -10.781 1 92.88 93 ALA B N 1
ATOM 1909 C CA . ALA B 1 93 ? -6.555 -10.234 -11.125 1 92.88 93 ALA B CA 1
ATOM 1910 C C . ALA B 1 93 ? -5.078 -10.469 -10.812 1 92.88 93 ALA B C 1
ATOM 1912 O O . ALA B 1 93 ? -4.203 -10.016 -11.555 1 92.88 93 ALA B O 1
ATOM 1913 N N . ALA B 1 94 ? -4.762 -11.148 -9.695 1 93.38 94 ALA B N 1
ATOM 1914 C CA . ALA B 1 94 ? -3.379 -11.484 -9.367 1 93.38 94 ALA B CA 1
ATOM 1915 C C . ALA B 1 94 ? -2.754 -12.352 -10.461 1 93.38 94 ALA B C 1
ATOM 1917 O O . ALA B 1 94 ? -1.646 -12.07 -10.922 1 93.38 94 ALA B O 1
ATOM 1918 N N . VAL B 1 95 ? -3.49 -13.344 -10.875 1 96.56 95 VAL B N 1
ATOM 1919 C CA . VAL B 1 95 ? -2.979 -14.219 -11.922 1 96.56 95 VAL B CA 1
ATOM 1920 C C . VAL B 1 95 ? -2.785 -13.43 -13.219 1 96.56 95 VAL B C 1
ATOM 1922 O O . VAL B 1 95 ? -1.784 -13.609 -13.914 1 96.56 95 VAL B O 1
ATOM 1925 N N . LYS B 1 96 ? -3.721 -12.57 -13.539 1 95.69 96 LYS B N 1
ATOM 1926 C CA . LYS B 1 96 ? -3.588 -11.742 -14.734 1 95.69 96 LYS B CA 1
ATOM 1927 C C . LYS B 1 96 ? -2.316 -10.898 -14.688 1 95.69 96 LYS B C 1
ATOM 1929 O O . LYS B 1 96 ? -1.619 -10.758 -15.688 1 95.69 96 LYS B O 1
ATOM 1934 N N . LEU B 1 97 ? -1.996 -10.391 -13.531 1 93.5 97 LEU B N 1
ATOM 1935 C CA . LEU B 1 97 ? -0.771 -9.609 -13.375 1 93.5 97 LEU B CA 1
ATOM 1936 C C . LEU B 1 97 ? 0.452 -10.445 -13.742 1 93.5 97 LEU B C 1
ATOM 1938 O O . LEU B 1 97 ? 1.374 -9.953 -14.391 1 93.5 97 LEU B O 1
ATOM 1942 N N . TRP B 1 98 ? 0.51 -11.656 -13.336 1 94.25 98 TRP B N 1
ATOM 1943 C CA . TRP B 1 98 ? 1.618 -12.555 -13.633 1 94.25 98 TRP B CA 1
ATOM 1944 C C . TRP B 1 98 ? 1.653 -12.898 -15.125 1 94.25 98 TRP B C 1
ATOM 1946 O O . TRP B 1 98 ? 2.711 -12.836 -15.758 1 94.25 98 TRP B O 1
ATOM 1956 N N . VAL B 1 99 ? 0.504 -13.148 -15.688 1 96.88 99 VAL B N 1
ATOM 1957 C CA . VAL B 1 99 ? 0.394 -13.562 -17.078 1 96.88 99 VAL B CA 1
ATOM 1958 C C . VAL B 1 99 ? 0.771 -12.398 -18 1 96.88 99 VAL B C 1
ATOM 1960 O O . VAL B 1 99 ? 1.346 -12.609 -19.062 1 96.88 99 VAL B O 1
ATOM 1963 N N . ASP B 1 100 ? 0.552 -11.219 -17.578 1 94.62 100 ASP B N 1
ATOM 1964 C CA . ASP B 1 100 ? 0.817 -10.031 -18.375 1 94.62 100 ASP B CA 1
ATOM 1965 C C . ASP B 1 100 ? 2.314 -9.844 -18.609 1 94.62 100 ASP B C 1
ATOM 1967 O O . ASP B 1 100 ? 2.727 -8.992 -19.391 1 94.62 100 ASP B O 1
ATOM 1971 N N . GLU B 1 101 ? 3.125 -10.688 -18 1 91.5 101 GLU B N 1
ATOM 1972 C CA . GLU B 1 101 ? 4.559 -10.688 -18.266 1 91.5 101 GLU B CA 1
ATOM 1973 C C . GLU B 1 101 ? 4.879 -11.438 -19.562 1 91.5 101 GLU B C 1
ATOM 1975 O O . GLU B 1 101 ? 6.012 -11.383 -20.047 1 91.5 101 GLU B O 1
ATOM 1980 N N . LYS B 1 102 ? 3.934 -12.023 -20.156 1 96.25 102 LYS B N 1
ATOM 1981 C CA . LYS B 1 102 ? 4.113 -12.883 -21.328 1 96.25 102 LYS B CA 1
ATOM 1982 C C . LYS B 1 102 ? 4.918 -12.172 -22.422 1 96.25 102 LYS B C 1
ATOM 1984 O O . LYS B 1 102 ? 5.852 -12.742 -22.984 1 96.25 102 LYS B O 1
ATOM 1989 N N . PRO B 1 103 ? 4.688 -10.883 -22.75 1 95.88 103 PRO B N 1
ATOM 1990 C CA . PRO B 1 103 ? 5.434 -10.234 -23.828 1 95.88 103 PRO B CA 1
ATOM 1991 C C . PRO B 1 103 ? 6.93 -10.148 -23.547 1 95.88 103 PRO B C 1
ATOM 1993 O O . PRO B 1 103 ? 7.727 -9.914 -24.453 1 95.88 103 PRO B O 1
ATOM 1996 N N . LYS B 1 104 ? 7.352 -10.414 -22.297 1 92.81 104 LYS B N 1
ATOM 1997 C CA . LYS B 1 104 ? 8.75 -10.297 -21.906 1 92.81 104 LYS B CA 1
ATOM 1998 C C . LYS B 1 104 ? 9.453 -11.656 -21.969 1 92.81 104 LYS B C 1
ATOM 2000 O O . LYS B 1 104 ? 10.648 -11.758 -21.672 1 92.81 104 LYS B O 1
ATOM 2005 N N . TYR B 1 105 ? 8.727 -12.688 -22.25 1 92.62 105 TYR B N 1
ATOM 2006 C CA . TYR B 1 105 ? 9.305 -14.016 -22.375 1 92.62 105 TYR B CA 1
ATOM 2007 C C . TYR B 1 105 ? 9.57 -14.367 -23.828 1 92.62 105 TYR B C 1
ATOM 2009 O O . TYR B 1 105 ? 8.656 -14.305 -24.672 1 92.62 105 TYR B O 1
ATOM 2017 N N . ASP B 1 106 ? 10.742 -14.727 -24.156 1 93 106 ASP B N 1
ATOM 2018 C CA . ASP B 1 106 ? 11.125 -15.18 -25.484 1 93 106 ASP B CA 1
ATOM 2019 C C . ASP B 1 106 ? 11.211 -16.703 -25.547 1 93 106 ASP B C 1
ATOM 2021 O O . ASP B 1 106 ? 12.148 -17.297 -25.016 1 93 106 ASP B O 1
ATOM 2025 N N . TYR B 1 107 ? 10.336 -17.25 -26.312 1 92.69 107 TYR B N 1
ATOM 2026 C CA . TYR B 1 107 ? 10.242 -18.703 -26.391 1 92.69 107 TYR B CA 1
ATOM 2027 C C . TYR B 1 107 ? 11.406 -19.281 -27.172 1 92.69 107 TYR B C 1
ATOM 2029 O O . TYR B 1 107 ? 11.805 -20.422 -26.969 1 92.69 107 TYR B O 1
ATOM 2037 N N . ASN B 1 108 ? 11.984 -18.5 -28.016 1 93.62 108 ASN B N 1
ATOM 2038 C CA . ASN B 1 108 ? 13.102 -19 -28.812 1 93.62 108 ASN B CA 1
ATOM 2039 C C . ASN B 1 108 ? 14.367 -19.156 -27.969 1 93.62 108 ASN B C 1
ATOM 2041 O O . ASN B 1 108 ? 15.016 -20.203 -28.016 1 93.62 108 ASN B O 1
ATOM 2045 N N . SER B 1 109 ? 14.641 -18.125 -27.172 1 93.12 109 SER B N 1
ATOM 2046 C CA . SER B 1 109 ? 15.844 -18.172 -26.344 1 93.12 109 SER B CA 1
ATOM 2047 C C . SER B 1 109 ? 15.555 -18.703 -24.953 1 93.12 109 SER B C 1
ATOM 2049 O O . SER B 1 109 ? 16.469 -18.891 -24.156 1 93.12 109 SER B O 1
ATOM 2051 N N . ASN B 1 110 ? 14.281 -18.875 -24.656 1 90 110 ASN B N 1
ATOM 2052 C CA . ASN B 1 110 ? 13.875 -19.328 -23.328 1 90 110 ASN B CA 1
ATOM 2053 C C . ASN B 1 110 ? 14.414 -18.406 -22.234 1 90 110 ASN B C 1
ATOM 2055 O O . ASN B 1 110 ? 15.055 -18.859 -21.297 1 90 110 ASN B O 1
ATOM 2059 N N . SER B 1 111 ? 14.195 -17.156 -22.531 1 89.31 111 SER B N 1
ATOM 2060 C CA . SER B 1 111 ? 14.727 -16.156 -21.609 1 89.31 111 SER B CA 1
ATOM 2061 C C . SER B 1 111 ? 13.797 -14.953 -21.5 1 89.31 111 SER B C 1
ATOM 2063 O O . SER B 1 111 ? 12.898 -14.781 -22.328 1 89.31 111 SER B O 1
ATOM 2065 N N . CYS B 1 112 ? 13.938 -14.219 -20.375 1 89.44 112 CYS B N 1
ATOM 2066 C CA . CYS B 1 112 ? 13.219 -12.961 -20.234 1 89.44 112 CYS B CA 1
ATOM 2067 C C . CYS B 1 112 ? 13.961 -11.828 -20.938 1 89.44 112 CYS B C 1
ATOM 2069 O O . CYS B 1 112 ? 15.156 -11.625 -20.719 1 89.44 112 CYS B O 1
ATOM 2071 N N . VAL B 1 113 ? 13.273 -11.141 -21.766 1 90.19 113 VAL B N 1
ATOM 2072 C CA . VAL B 1 113 ? 13.859 -10.039 -22.516 1 90.19 113 VAL B CA 1
ATOM 2073 C C . VAL B 1 113 ? 13.047 -8.766 -22.297 1 90.19 113 VAL B C 1
ATOM 2075 O O . VAL B 1 113 ? 11.82 -8.766 -22.453 1 90.19 113 VAL B O 1
ATOM 2078 N N . GLY B 1 114 ? 13.719 -7.746 -21.922 1 87.38 114 GLY B N 1
ATOM 2079 C CA . GLY B 1 114 ? 13.062 -6.461 -21.766 1 87.38 114 GLY B CA 1
ATOM 2080 C C . GLY B 1 114 ? 12.273 -6.344 -20.469 1 87.38 114 GLY B C 1
ATOM 2081 O O . GLY B 1 114 ? 11.406 -5.48 -20.328 1 87.38 114 GLY B O 1
ATOM 2082 N N . GLY B 1 115 ? 12.414 -7.23 -19.516 1 85.38 115 GLY B N 1
ATOM 2083 C CA . GLY B 1 115 ? 11.711 -7.117 -18.234 1 85.38 115 GLY B CA 1
ATOM 2084 C C . GLY B 1 115 ? 11.477 -8.453 -17.562 1 85.38 115 GLY B C 1
ATOM 2085 O O . GLY B 1 115 ? 11.977 -9.484 -18.031 1 85.38 115 GLY B O 1
ATOM 2086 N N . GLU B 1 116 ? 10.75 -8.391 -16.406 1 85.75 116 GLU B N 1
ATOM 2087 C CA . GLU B 1 116 ? 10.453 -9.57 -15.602 1 85.75 116 GLU B CA 1
ATOM 2088 C C . GLU B 1 116 ? 9.445 -10.477 -16.297 1 85.75 116 GLU B C 1
ATOM 2090 O O . GLU B 1 116 ? 8.469 -10 -16.875 1 85.75 116 GLU B O 1
ATOM 2095 N N . CYS B 1 117 ? 9.688 -11.812 -16.344 1 91.12 117 CYS B N 1
ATOM 2096 C CA . CYS B 1 117 ? 8.75 -12.75 -16.953 1 91.12 117 CYS B CA 1
ATOM 2097 C C . CYS B 1 117 ? 8.633 -14.023 -16.109 1 91.12 117 CYS B C 1
ATOM 2099 O O . CYS B 1 117 ? 7.961 -14.969 -16.516 1 91.12 117 CYS B O 1
ATOM 2101 N N . ARG B 1 118 ? 9.188 -14.055 -14.914 1 88.12 118 ARG B N 1
ATOM 2102 C CA . ARG B 1 118 ? 9.297 -15.305 -14.156 1 88.12 118 ARG B CA 1
ATOM 2103 C C . ARG B 1 118 ? 7.953 -15.68 -13.539 1 88.12 118 ARG B C 1
ATOM 2105 O O . ARG B 1 118 ? 7.672 -16.859 -13.328 1 88.12 118 ARG B O 1
ATOM 2112 N N . HIS B 1 119 ? 7.125 -14.75 -13.273 1 92.44 119 HIS B N 1
ATOM 2113 C CA . HIS B 1 119 ? 5.805 -15.109 -12.773 1 92.44 119 HIS B CA 1
ATOM 2114 C C . HIS B 1 119 ? 4.969 -15.781 -13.859 1 92.44 119 HIS B C 1
ATOM 2116 O O . HIS B 1 119 ? 4.266 -16.75 -13.594 1 92.44 119 HIS B O 1
ATOM 2122 N N . TYR B 1 120 ? 5.176 -15.273 -14.992 1 94.31 120 TYR B N 1
ATOM 2123 C CA . TYR B 1 120 ? 4.473 -15.875 -16.125 1 94.31 120 TYR B CA 1
ATOM 2124 C C . TYR B 1 120 ? 4.953 -17.297 -16.375 1 94.31 120 TYR B C 1
ATOM 2126 O O . TYR B 1 120 ? 4.141 -18.219 -16.516 1 94.31 120 TYR B O 1
ATOM 2134 N N . THR B 1 121 ? 6.242 -17.453 -16.438 1 92.62 121 THR B N 1
ATOM 2135 C CA . THR B 1 121 ? 6.773 -18.781 -16.719 1 92.62 121 THR B CA 1
ATOM 2136 C C . THR B 1 121 ? 6.352 -19.781 -15.633 1 92.62 121 THR B C 1
ATOM 2138 O O . THR B 1 121 ? 6.133 -20.953 -15.914 1 92.62 121 THR B O 1
ATOM 2141 N N . GLN B 1 122 ? 6.199 -19.297 -14.414 1 93 122 GLN B N 1
ATOM 2142 C CA . GLN B 1 122 ? 5.695 -20.172 -13.352 1 93 122 GLN B CA 1
ATOM 2143 C C . GLN B 1 122 ? 4.266 -20.609 -13.641 1 93 122 GLN B C 1
ATOM 2145 O O . GLN B 1 122 ? 3.914 -21.781 -13.406 1 93 122 GLN B O 1
ATOM 2150 N N . VAL B 1 123 ? 3.504 -19.766 -14.141 1 95.94 123 VAL B N 1
ATOM 2151 C CA . VAL B 1 123 ? 2.107 -20.062 -14.445 1 95.94 123 VAL B CA 1
ATOM 2152 C C . VAL B 1 123 ? 2.031 -21.156 -15.5 1 95.94 123 VAL B C 1
ATOM 2154 O O . VAL B 1 123 ? 1.193 -22.062 -15.414 1 95.94 123 VAL B O 1
ATOM 2157 N N . VAL B 1 124 ? 2.951 -21.141 -16.516 1 95.38 124 VAL B N 1
ATOM 2158 C CA . VAL B 1 124 ? 2.762 -22.016 -17.656 1 95.38 124 VAL B CA 1
ATOM 2159 C C . VAL B 1 124 ? 3.809 -23.125 -17.656 1 95.38 124 VAL B C 1
ATOM 2161 O O . VAL B 1 124 ? 3.988 -23.828 -18.641 1 95.38 124 VAL B O 1
ATOM 2164 N N . TRP B 1 125 ? 4.457 -23.281 -16.594 1 92 125 TRP B N 1
ATOM 2165 C CA . TRP B 1 125 ? 5.43 -24.359 -16.469 1 92 125 TRP B CA 1
ATOM 2166 C C . TRP B 1 125 ? 4.758 -25.719 -16.641 1 92 125 TRP B C 1
ATOM 2168 O O . TRP B 1 125 ? 3.828 -26.062 -15.906 1 92 125 TRP B O 1
ATOM 2178 N N . ARG B 1 126 ? 5.262 -26.5 -17.562 1 92.56 126 ARG B N 1
ATOM 2179 C CA . ARG B 1 126 ? 4.598 -27.719 -18.016 1 92.56 126 ARG B CA 1
ATOM 2180 C C . ARG B 1 126 ? 4.527 -28.734 -16.891 1 92.56 126 ARG B C 1
ATOM 2182 O O . ARG B 1 126 ? 3.578 -29.516 -16.812 1 92.56 126 ARG B O 1
ATOM 2189 N N . ASN B 1 127 ? 5.523 -28.703 -16 1 91.38 127 ASN B N 1
ATOM 2190 C CA . ASN B 1 127 ? 5.598 -29.766 -15.023 1 91.38 127 ASN B CA 1
ATOM 2191 C C . ASN B 1 127 ? 4.785 -29.438 -13.773 1 91.38 127 ASN B C 1
ATOM 2193 O O . ASN B 1 127 ? 4.633 -30.281 -12.883 1 91.38 127 ASN B O 1
ATOM 2197 N N . SER B 1 128 ? 4.277 -28.297 -13.617 1 93.62 128 SER B N 1
ATOM 2198 C CA . SER B 1 128 ? 3.363 -27.984 -12.523 1 93.62 128 SER B CA 1
ATOM 2199 C C . SER B 1 128 ? 1.981 -28.578 -12.766 1 93.62 128 SER B C 1
ATOM 2201 O O . SER B 1 128 ? 1.387 -28.359 -13.828 1 93.62 128 SER B O 1
ATOM 2203 N N . VAL B 1 129 ? 1.483 -29.344 -11.781 1 96.12 129 VAL B N 1
ATOM 2204 C CA . VAL B 1 129 ? 0.209 -30 -12.031 1 96.12 129 VAL B CA 1
ATOM 2205 C C . VAL B 1 129 ? -0.749 -29.75 -10.867 1 96.12 129 VAL B C 1
ATOM 2207 O O . VAL B 1 129 ? -1.939 -30.047 -10.961 1 96.12 129 VAL B O 1
ATOM 2210 N N . ARG B 1 130 ? -0.276 -29.203 -9.766 1 97.62 130 ARG B N 1
ATOM 2211 C CA . ARG B 1 130 ? -1.097 -28.891 -8.594 1 97.62 130 ARG B CA 1
ATOM 2212 C C . ARG B 1 130 ? -0.888 -27.453 -8.148 1 97.62 130 ARG B C 1
ATOM 2214 O O . ARG B 1 130 ? 0.233 -26.938 -8.188 1 97.62 130 ARG B O 1
ATOM 2221 N N . LEU B 1 131 ? -1.988 -26.859 -7.75 1 97.69 131 LEU B N 1
ATOM 2222 C CA . LEU B 1 131 ? -2.016 -25.438 -7.371 1 97.69 131 LEU B CA 1
ATOM 2223 C C . LEU B 1 131 ? -2.652 -25.266 -5.996 1 97.69 131 LEU B C 1
ATOM 2225 O O . LEU B 1 131 ? -3.637 -25.922 -5.672 1 97.69 131 LEU B O 1
ATOM 2229 N N . GLY B 1 132 ? -2.15 -24.406 -5.184 1 98.25 132 GLY B N 1
ATOM 2230 C CA . GLY B 1 132 ? -2.764 -23.859 -3.98 1 98.25 132 GLY B CA 1
ATOM 2231 C C . GLY B 1 132 ? -2.443 -22.391 -3.754 1 98.25 132 GLY B C 1
ATOM 2232 O O . GLY B 1 132 ? -1.29 -21.984 -3.875 1 98.25 132 GLY B O 1
ATOM 2233 N N . CYS B 1 133 ? -3.424 -21.625 -3.479 1 97.06 133 CYS B N 1
ATOM 2234 C CA . CYS B 1 133 ? -3.256 -20.188 -3.279 1 97.06 133 CYS B CA 1
ATOM 2235 C C . CYS B 1 133 ? -3.941 -19.734 -1.997 1 97.06 133 CYS B C 1
ATOM 2237 O O . CYS B 1 133 ? -4.789 -20.453 -1.453 1 97.06 133 CYS B O 1
ATOM 2239 N N . ALA B 1 134 ? -3.535 -18.578 -1.546 1 95.81 134 ALA B N 1
ATOM 2240 C CA . ALA B 1 134 ? -4.129 -17.969 -0.363 1 95.81 134 ALA B CA 1
ATOM 2241 C C . ALA B 1 134 ? -4.004 -16.438 -0.417 1 95.81 134 ALA B C 1
ATOM 2243 O O . ALA B 1 134 ? -3.262 -15.898 -1.239 1 95.81 134 ALA B O 1
ATOM 2244 N N . LYS B 1 135 ? -4.82 -15.875 0.262 1 91.56 135 LYS B N 1
ATOM 2245 C CA . LYS B 1 135 ? -4.824 -14.43 0.418 1 91.56 135 LYS B CA 1
ATOM 2246 C C . LYS B 1 135 ? -4.703 -14.031 1.888 1 91.56 135 LYS B C 1
ATOM 2248 O O . LYS B 1 135 ? -5.148 -14.766 2.771 1 91.56 135 LYS B O 1
ATOM 2253 N N . ALA B 1 136 ? -3.953 -12.938 2.105 1 87.31 136 ALA B N 1
ATOM 2254 C CA . ALA B 1 136 ? -3.934 -12.32 3.432 1 87.31 136 ALA B CA 1
ATOM 2255 C C . ALA B 1 136 ? -3.898 -10.797 3.334 1 87.31 136 ALA B C 1
ATOM 2257 O O . ALA B 1 136 ? -3.443 -10.25 2.33 1 87.31 136 ALA B O 1
ATOM 2258 N N . ARG B 1 137 ? -4.449 -10.203 4.262 1 81.62 137 ARG B N 1
ATOM 2259 C CA . ARG B 1 137 ? -4.328 -8.758 4.438 1 81.62 137 ARG B CA 1
ATOM 2260 C C . ARG B 1 137 ? -3.244 -8.414 5.449 1 81.62 137 ARG B C 1
ATOM 2262 O O . ARG B 1 137 ? -3.129 -9.07 6.488 1 81.62 137 ARG B O 1
ATOM 2269 N N . ASN B 1 138 ? -2.348 -7.574 4.984 1 77.06 138 ASN B N 1
ATOM 2270 C CA . ASN B 1 138 ? -1.265 -7.195 5.887 1 77.06 138 ASN B CA 1
ATOM 2271 C C . ASN B 1 138 ? -1.301 -5.703 6.207 1 77.06 138 ASN B C 1
ATOM 2273 O O . ASN B 1 138 ? -1.809 -4.906 5.418 1 77.06 138 ASN B O 1
ATOM 2277 N N . ALA B 1 139 ? -0.934 -5.418 7.406 1 72.25 139 ALA B N 1
ATOM 2278 C CA . ALA B 1 139 ? -0.888 -4.039 7.891 1 72.25 139 ALA B CA 1
ATOM 2279 C C . ALA B 1 139 ? 0.376 -3.332 7.41 1 72.25 139 ALA B C 1
ATOM 2281 O O . ALA B 1 139 ? 1.267 -3.029 8.211 1 72.25 139 ALA B O 1
ATOM 2282 N N . CYS B 1 140 ? 0.396 -3.055 6.117 1 72.44 140 CYS B N 1
ATOM 2283 C CA . CYS B 1 140 ? 1.637 -2.494 5.594 1 72.44 140 CYS B CA 1
ATOM 2284 C C . CYS B 1 140 ? 1.435 -1.055 5.137 1 72.44 140 CYS B C 1
ATOM 2286 O O . CYS B 1 140 ? 2.352 -0.438 4.59 1 72.44 140 CYS B O 1
ATOM 2288 N N . VAL B 1 141 ? 0.349 -0.561 5.363 1 75 141 VAL B N 1
ATOM 2289 C CA . VAL B 1 141 ? 0.126 0.843 5.035 1 75 141 VAL B CA 1
ATOM 2290 C C . VAL B 1 141 ? 0.271 1.697 6.293 1 75 141 VAL B C 1
ATOM 2292 O O . VAL B 1 141 ? -0.347 1.41 7.32 1 75 141 VAL B O 1
ATOM 2295 N N . ILE B 1 142 ? 1.205 2.609 6.234 1 78.12 142 ILE B N 1
ATOM 2296 C CA . ILE B 1 142 ? 1.345 3.59 7.305 1 78.12 142 ILE B CA 1
ATOM 2297 C C . ILE B 1 142 ? 0.538 4.84 6.965 1 78.12 142 ILE B C 1
ATOM 2299 O O . ILE B 1 142 ? 0.694 5.414 5.887 1 78.12 142 ILE B O 1
ATOM 2303 N N . ASN B 1 143 ? -0.332 5.188 7.859 1 83.25 143 ASN B N 1
ATOM 2304 C CA . ASN B 1 143 ? -1.09 6.43 7.746 1 83.25 143 ASN B CA 1
ATOM 2305 C C . ASN B 1 143 ? -0.612 7.473 8.758 1 83.25 143 ASN B C 1
ATOM 2307 O O . ASN B 1 143 ? -0.278 7.133 9.891 1 83.25 143 ASN B O 1
ATOM 2311 N N . LYS B 1 144 ? -0.464 8.633 8.188 1 87.94 144 LYS B N 1
ATOM 2312 C CA . LYS B 1 144 ? -0.22 9.797 9.039 1 87.94 144 LYS B CA 1
ATOM 2313 C C . LYS B 1 144 ? -1.416 10.742 9.031 1 87.94 144 LYS B C 1
ATOM 2315 O O . LYS B 1 144 ? -2.012 10.984 7.977 1 87.94 144 LYS B O 1
ATOM 2320 N N . ALA B 1 145 ? -1.833 11.172 10.258 1 90.81 145 ALA B N 1
ATOM 2321 C CA . ALA B 1 145 ? -2.854 12.203 10.391 1 90.81 145 ALA B CA 1
ATOM 2322 C C . ALA B 1 145 ? -2.344 13.367 11.242 1 90.81 145 ALA B C 1
ATOM 2324 O O . ALA B 1 145 ? -1.891 13.172 12.367 1 90.81 145 ALA B O 1
ATOM 2325 N N . CYS B 1 146 ? -2.365 14.539 10.641 1 95.25 146 CYS B N 1
ATOM 2326 C CA . CYS B 1 146 ? -2.066 15.758 11.383 1 95.25 146 CYS B CA 1
ATOM 2327 C C . CYS B 1 146 ? -3.271 16.688 11.406 1 95.25 146 CYS B C 1
ATOM 2329 O O . CYS B 1 146 ? -3.887 16.938 10.375 1 95.25 146 CYS B O 1
ATOM 2331 N N . HIS B 1 147 ? -3.604 17.109 12.594 1 93.5 147 HIS B N 1
ATOM 2332 C CA . HIS B 1 147 ? -4.672 18.078 12.805 1 93.5 147 HIS B CA 1
ATOM 2333 C C . HIS B 1 147 ? -4.121 19.422 13.289 1 93.5 147 HIS B C 1
ATOM 2335 O O . HIS B 1 147 ? -3.17 19.453 14.078 1 93.5 147 HIS B O 1
ATOM 2341 N N .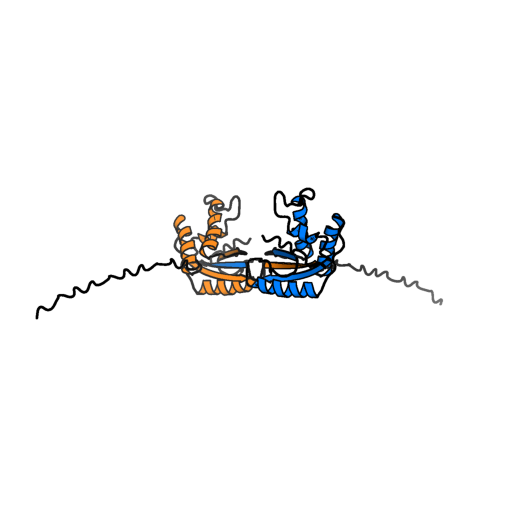 LEU B 1 148 ? -4.664 20.453 12.734 1 94.12 148 LEU B N 1
ATOM 2342 C CA . LEU B 1 148 ? -4.238 21.812 13.047 1 94.12 148 LEU B CA 1
ATOM 2343 C C . LEU B 1 148 ? -5.398 22.641 13.609 1 94.12 148 LEU B C 1
ATOM 2345 O O . LEU B 1 148 ? -6.477 22.688 13.016 1 94.12 148 LEU B O 1
ATOM 2349 N N . ALA B 1 149 ? -5.211 23.203 14.688 1 92.19 149 ALA B N 1
ATOM 2350 C CA . ALA B 1 149 ? -6.246 24 15.336 1 92.19 149 ALA B CA 1
ATOM 2351 C C . ALA B 1 149 ? -5.926 25.484 15.242 1 92.19 149 ALA B C 1
ATOM 2353 O O . ALA B 1 149 ? -4.766 25.891 15.359 1 92.19 149 ALA B O 1
ATOM 2354 N N . SER B 1 150 ? -6.957 26.203 14.875 1 88.31 150 SER B N 1
ATOM 2355 C CA . SER B 1 150 ? -6.879 27.656 14.945 1 88.31 150 SER B CA 1
ATOM 2356 C C . SER B 1 150 ? -7.402 28.172 16.281 1 88.31 150 SER B C 1
ATOM 2358 O O . SER B 1 150 ? -8.07 27.453 17.016 1 88.31 150 SER B O 1
ATOM 2360 N N . ASP B 1 151 ? -6.879 29.297 16.625 1 78.06 151 ASP B N 1
ATOM 2361 C CA . ASP B 1 151 ? -7.5 29.922 17.797 1 78.06 151 ASP B CA 1
ATOM 2362 C C . ASP B 1 151 ? -8.898 30.438 17.469 1 78.06 151 ASP B C 1
ATOM 2364 O O . ASP B 1 151 ? -9.711 30.656 18.359 1 78.06 151 ASP B O 1
ATOM 2368 N N . SER B 1 152 ? -9.055 30.719 16.203 1 63.28 152 SER B N 1
ATOM 2369 C CA . SER B 1 152 ? -10.375 31.156 15.758 1 63.28 152 SER B CA 1
ATOM 2370 C C . SER B 1 152 ? -11.102 30.047 15.008 1 63.28 152 SER B C 1
ATOM 2372 O O . SER B 1 152 ? -10.469 29.094 14.531 1 63.28 152 SER B O 1
ATOM 2374 N N . LYS B 1 153 ? -12.461 29.875 15.141 1 49.88 153 LYS B N 1
ATOM 2375 C CA . LYS B 1 153 ? -13.297 28.875 14.492 1 49.88 153 LYS B CA 1
ATOM 2376 C C . LYS B 1 153 ? -12.883 28.656 13.039 1 49.88 153 LYS B C 1
ATOM 2378 O O . LYS B 1 153 ? -13.188 29.484 12.172 1 49.88 153 LYS B O 1
ATOM 2383 N N . MET B 1 154 ? -11.758 28.359 12.766 1 46.88 154 MET B N 1
ATOM 2384 C CA . MET B 1 154 ? -11.133 28.344 11.445 1 46.88 154 MET B CA 1
ATOM 2385 C C . MET B 1 154 ? -11.859 27.406 10.508 1 46.88 154 MET B C 1
ATOM 2387 O O . MET B 1 154 ? -12.422 26.391 10.938 1 46.88 154 MET B O 1
ATOM 2391 N N . GLU B 1 155 ? -12.25 28.078 9.484 1 40.84 155 GLU B N 1
ATOM 2392 C CA . GLU B 1 155 ? -12.75 27.438 8.273 1 40.84 155 GLU B CA 1
ATOM 2393 C C . GLU B 1 155 ? -11.906 26.219 7.906 1 40.84 155 GLU B C 1
ATOM 2395 O O . GLU B 1 155 ? -10.695 26.328 7.73 1 40.84 155 GLU B O 1
ATOM 2400 N N . THR B 1 156 ? -12.039 25.234 8.586 1 42.28 156 THR B N 1
ATOM 2401 C CA . THR B 1 156 ? -11.43 23.938 8.336 1 42.28 156 THR B CA 1
ATOM 2402 C C . THR B 1 156 ? -11.188 23.734 6.844 1 42.28 156 THR B C 1
ATOM 2404 O O . THR B 1 156 ? -12.125 23.766 6.047 1 42.28 156 THR B O 1
ATOM 2407 N N . MET B 1 157 ? -10.453 24.594 6.195 1 39.81 157 MET B N 1
ATOM 2408 C CA . MET B 1 157 ? -10.219 24.297 4.785 1 39.81 157 MET B CA 1
ATOM 2409 C C . MET B 1 157 ? -9.984 22.812 4.574 1 39.81 157 MET B C 1
ATOM 2411 O O . MET B 1 157 ? -8.914 22.297 4.91 1 39.81 157 MET B O 1
ATOM 2415 N N . TYR B 1 158 ? -10.906 22.031 5.016 1 41.31 158 TYR B N 1
ATOM 2416 C CA . TYR B 1 158 ? -10.914 20.641 4.543 1 41.31 158 TYR B CA 1
ATOM 2417 C C . TYR B 1 158 ? -10.578 20.578 3.061 1 41.31 158 TYR B C 1
ATOM 2419 O O . TYR B 1 158 ? -11.234 21.219 2.234 1 41.31 158 TYR B O 1
ATOM 2427 N N . PHE B 1 159 ? -9.57 21.016 2.582 1 34.28 159 PHE B N 1
ATOM 2428 C CA . PHE B 1 159 ? -9.555 20.703 1.157 1 34.28 159 PHE B CA 1
ATOM 2429 C C . PHE B 1 159 ? -9.953 19.25 0.909 1 34.28 159 PHE B C 1
ATOM 2431 O O . PHE B 1 159 ? -9.344 18.344 1.456 1 34.28 159 PHE B O 1
ATOM 2438 N N . ARG B 1 160 ? -11.305 19.062 1.179 1 32.03 160 ARG B N 1
ATOM 2439 C CA . ARG B 1 160 ? -11.961 17.875 0.651 1 32.03 160 ARG B CA 1
ATOM 2440 C C . ARG B 1 160 ? -11.367 17.469 -0.695 1 32.03 160 ARG B C 1
ATOM 2442 O O . ARG B 1 160 ? -11.227 18.297 -1.592 1 32.03 160 ARG B O 1
ATOM 2449 N N . ASP B 1 161 ? -10.555 16.422 -0.692 1 28.38 161 ASP B N 1
ATOM 2450 C CA . ASP B 1 161 ? -10.461 15.812 -2.012 1 28.38 161 ASP B CA 1
ATOM 2451 C C . ASP B 1 161 ? -11.852 15.602 -2.619 1 28.38 161 ASP B C 1
ATOM 2453 O O . ASP B 1 161 ? -12.812 15.312 -1.9 1 28.38 161 ASP B O 1
#

Organism: Populus tomentosa (NCBI:txid118781)

Foldseek 3Di:
DDDDDPPPPDDDPPPPPPCPVPPPQCADPVSLQVLLVVLQVVVPADGAEEDVVQQVVQAVQVVVCQVPLDDDDPPDDDDDDDDDDPDDDGSNNSSVVLLVQVVQADPVVRDGHPDDNVSNCSSNVRPHHYDHHDDDDHPNDDDDDDDDDDPPPDPPCPVPD/DPPPPPPPPPPPPPPPPPVPVPPPQCADPVSLQVLLVVLQVVVPADGAEEDVVQQVVQAVQVVVCQVPLDDDDPPDPDDDDDDDDPDDDGSNNSSVVLLVQVVQADPVVRDGHPDDNVSNCSSNPRPHHYDHHDDDDHPNDDDDDDDDDDPPPDPPCPVPD

Solvent-accessible surface area (backbone atoms only — not comparable to full-atom values): 18233 Å² total; per-residue (Å²): 138,87,80,79,80,79,76,77,78,81,82,67,83,76,75,74,73,74,73,61,71,69,77,62,75,43,60,46,73,63,35,42,40,51,47,42,34,58,58,15,55,75,71,71,36,69,69,50,39,84,30,72,69,43,19,49,51,19,41,59,51,43,60,61,37,36,83,42,75,54,94,69,83,84,82,62,85,41,26,64,45,76,46,76,32,66,48,92,68,41,39,37,58,49,48,47,60,29,47,69,20,48,88,14,46,35,80,87,76,70,41,62,50,94,50,74,23,53,50,21,50,62,61,51,38,68,61,38,43,32,32,12,53,30,74,36,65,17,49,28,25,32,36,38,27,37,26,32,36,42,89,52,95,50,75,45,63,57,68,69,126,136,81,80,75,79,76,77,76,75,76,77,75,74,74,72,74,72,71,71,62,71,68,77,62,74,42,58,46,73,63,36,41,39,50,47,42,34,57,58,16,56,76,72,72,36,68,69,50,40,83,29,72,68,44,19,50,52,20,41,60,50,43,60,64,38,36,82,43,74,55,96,67,83,85,83,62,86,42,27,69,44,77,45,76,31,67,49,93,68,42,38,37,56,50,49,47,60,30,48,68,19,48,86,16,46,37,80,88,78,70,39,62,47,96,49,75,22,57,49,21,49,62,60,49,37,67,62,39,43,32,32,12,54,30,73,36,67,17,49,27,24,32,35,39,28,36,27,32,36,41,88,52,94,49,78,42,63,55,63,69,126